Protein AF-A0A1B6I1B8-F1 (afdb_monomer_lite)

Radius of gyration: 24.55 Å; chains: 1; bounding box: 68×47×62 Å

pLDDT: mean 81.88, std 11.6, range [37.84, 95.88]

Secondary structure (DSSP, 8-state):
---TT---HHHHHHHHHHHHTS-EE--TTTTTT-TT-EEE-TT--HHHHHHHHHHHHHHTT--PPPHHHHHHHHHHH--EEEPPPPSS--HHHHHHHHHHHT---HHHHHHHHHHHHHHHHHHHHHHHHHHHHHHHTTSTT-------EEE---EESS---SGGGGGS---EE--EEE-

Structure (mmCIF, N/CA/C/O backbone):
data_AF-A0A1B6I1B8-F1
#
_entry.id   AF-A0A1B6I1B8-F1
#
loop_
_atom_site.group_PDB
_atom_site.id
_atom_site.type_symbol
_atom_site.label_atom_id
_atom_site.label_alt_id
_atom_site.label_comp_id
_atom_site.label_asym_id
_atom_site.label_entity_id
_atom_site.label_seq_id
_atom_site.pdbx_PDB_ins_code
_atom_site.Cartn_x
_atom_site.Cartn_y
_atom_site.Cartn_z
_atom_site.occupancy
_atom_site.B_iso_or_equiv
_atom_site.auth_seq_id
_atom_site.auth_comp_id
_atom_site.auth_asym_id
_atom_site.auth_atom_id
_atom_site.pdbx_PDB_model_num
ATOM 1 N N . GLN A 1 1 ? 48.159 7.897 -2.682 1.00 37.84 1 GLN A N 1
ATOM 2 C CA . GLN A 1 1 ? 47.702 7.254 -3.933 1.00 37.84 1 GLN A CA 1
ATOM 3 C C . GLN A 1 1 ? 46.269 6.778 -3.727 1.00 37.84 1 GLN A C 1
ATOM 5 O O . GLN A 1 1 ? 46.032 6.159 -2.694 1.00 37.84 1 GLN A O 1
ATOM 10 N N . PRO A 1 2 ? 45.305 7.094 -4.610 1.00 42.12 2 PRO A N 1
ATOM 11 C CA . PRO A 1 2 ? 43.970 6.519 -4.496 1.00 42.12 2 PRO A CA 1
ATOM 12 C C . PRO A 1 2 ? 44.039 5.024 -4.842 1.00 42.12 2 PRO A C 1
ATOM 14 O O . PRO A 1 2 ? 44.810 4.620 -5.711 1.00 42.12 2 PRO A O 1
ATOM 17 N N . SER A 1 3 ? 43.304 4.191 -4.105 1.00 45.12 3 SER A N 1
ATOM 18 C CA . SER A 1 3 ? 43.385 2.734 -4.233 1.00 45.12 3 SER A CA 1
ATOM 19 C C . SER A 1 3 ? 42.839 2.258 -5.585 1.00 45.12 3 SER A C 1
ATOM 21 O O . SER A 1 3 ? 41.774 2.688 -6.026 1.00 45.12 3 SER A O 1
ATOM 23 N N . ALA A 1 4 ? 43.548 1.321 -6.222 1.00 55.44 4 ALA A N 1
ATOM 24 C CA . ALA A 1 4 ? 43.236 0.769 -7.548 1.00 55.44 4 ALA A CA 1
ATOM 25 C C . ALA A 1 4 ? 41.874 0.039 -7.645 1.00 55.44 4 ALA A C 1
ATOM 27 O O . ALA A 1 4 ? 41.445 -0.330 -8.731 1.00 55.44 4 ALA A O 1
ATOM 28 N N . ASN A 1 5 ? 41.181 -0.146 -6.517 1.00 59.72 5 ASN A N 1
ATOM 29 C CA . ASN A 1 5 ? 39.906 -0.860 -6.418 1.00 59.72 5 ASN A CA 1
ATOM 30 C C . ASN A 1 5 ? 38.693 0.067 -6.258 1.00 59.72 5 ASN A C 1
ATOM 32 O O . ASN A 1 5 ? 37.573 -0.418 -6.064 1.00 59.72 5 ASN A O 1
ATOM 36 N N . LYS A 1 6 ? 38.881 1.394 -6.287 1.00 66.50 6 LYS A N 1
ATOM 37 C CA . LYS A 1 6 ? 37.755 2.323 -6.190 1.00 66.50 6 LYS A CA 1
ATOM 38 C C . LYS A 1 6 ? 36.985 2.291 -7.512 1.00 66.50 6 LYS A C 1
ATOM 40 O O . LYS A 1 6 ? 37.478 2.733 -8.543 1.00 66.50 6 LYS A O 1
ATOM 45 N N . ILE A 1 7 ? 35.784 1.714 -7.476 1.00 70.25 7 ILE A N 1
ATOM 46 C CA . ILE A 1 7 ? 34.843 1.777 -8.596 1.00 70.25 7 ILE A CA 1
ATOM 47 C C . ILE A 1 7 ? 34.577 3.252 -8.883 1.00 70.25 7 ILE A C 1
ATOM 49 O O . ILE A 1 7 ? 34.285 4.007 -7.959 1.00 70.25 7 ILE A O 1
ATOM 53 N N . ASP A 1 8 ? 34.706 3.621 -10.152 1.00 80.62 8 ASP A N 1
ATOM 54 C CA . ASP A 1 8 ? 34.526 4.986 -10.625 1.00 80.62 8 ASP A CA 1
ATOM 55 C C . ASP A 1 8 ? 33.163 5.571 -10.212 1.00 80.62 8 ASP A C 1
ATOM 57 O O . ASP A 1 8 ? 32.129 4.896 -10.300 1.00 80.62 8 ASP A O 1
ATOM 61 N N . ASP A 1 9 ? 33.164 6.828 -9.764 1.00 81.50 9 ASP A N 1
ATOM 62 C CA . ASP A 1 9 ? 31.977 7.482 -9.205 1.00 81.50 9 ASP A CA 1
ATOM 63 C C . ASP A 1 9 ? 30.873 7.640 -10.268 1.00 81.50 9 ASP A C 1
ATOM 65 O O . ASP A 1 9 ? 29.687 7.524 -9.943 1.00 81.50 9 ASP A O 1
ATOM 69 N N . ALA A 1 10 ? 31.232 7.772 -11.553 1.00 82.31 10 ALA A N 1
ATOM 70 C CA . ALA A 1 10 ? 30.252 7.805 -12.640 1.00 82.31 10 ALA A CA 1
ATOM 71 C C . ALA A 1 10 ? 29.513 6.464 -12.786 1.00 82.31 10 ALA A C 1
ATOM 73 O O . ALA A 1 10 ? 28.296 6.433 -12.983 1.00 82.31 10 ALA A O 1
ATOM 74 N N . ARG A 1 11 ? 30.209 5.334 -12.599 1.00 83.88 11 ARG A N 1
ATOM 75 C CA . ARG A 1 11 ? 29.590 3.996 -12.635 1.00 83.88 11 ARG A CA 1
ATOM 76 C C . ARG A 1 11 ? 28.633 3.775 -11.470 1.00 83.88 11 ARG A C 1
ATOM 78 O O . ARG A 1 11 ? 27.592 3.144 -11.650 1.00 83.88 11 ARG A O 1
ATOM 85 N N . LEU A 1 12 ? 28.959 4.305 -10.290 1.00 87.75 12 LEU A N 1
ATOM 86 C CA . LEU A 1 12 ? 28.056 4.277 -9.136 1.00 87.75 12 LEU A CA 1
ATOM 87 C C . LEU A 1 12 ? 26.800 5.117 -9.395 1.00 87.75 12 LEU A C 1
ATOM 89 O O . LEU A 1 12 ? 25.701 4.693 -9.037 1.00 87.75 12 LEU A O 1
ATOM 93 N N . GLN A 1 13 ? 26.935 6.260 -10.072 1.00 88.62 13 GLN A N 1
ATOM 94 C CA . GLN A 1 13 ? 25.787 7.098 -10.404 1.00 88.62 13 GLN A CA 1
ATOM 95 C C . GLN A 1 13 ? 24.833 6.428 -11.402 1.00 88.62 13 GLN A C 1
ATOM 97 O O . GLN A 1 13 ? 23.620 6.522 -11.233 1.00 88.62 13 GLN A O 1
ATOM 102 N N . ILE A 1 14 ? 25.352 5.675 -12.378 1.00 89.00 14 ILE A N 1
ATOM 103 C CA . ILE A 1 14 ? 24.517 4.881 -13.300 1.00 89.00 14 ILE A CA 1
ATOM 104 C C . ILE A 1 14 ? 23.661 3.870 -12.521 1.00 89.00 14 ILE A C 1
ATOM 106 O O . ILE A 1 14 ? 22.481 3.695 -12.819 1.00 89.00 14 ILE A O 1
ATOM 110 N N . VAL A 1 15 ? 24.222 3.235 -11.485 1.00 90.25 15 VAL A N 1
ATOM 111 C CA . VAL A 1 15 ? 23.464 2.313 -10.621 1.00 90.25 15 VAL A CA 1
ATOM 112 C C . VAL A 1 15 ? 22.338 3.038 -9.882 1.00 90.25 15 VAL A C 1
ATOM 114 O O . VAL A 1 15 ? 21.210 2.544 -9.878 1.00 90.25 15 VAL A O 1
ATOM 117 N N . ARG A 1 16 ? 22.626 4.199 -9.278 1.00 91.56 16 ARG A N 1
ATOM 118 C CA . ARG A 1 16 ? 21.627 4.995 -8.543 1.00 91.56 16 ARG A CA 1
ATOM 119 C C . ARG A 1 16 ? 20.488 5.436 -9.450 1.00 91.56 16 ARG A C 1
ATOM 121 O O . ARG A 1 16 ? 19.337 5.136 -9.153 1.00 91.56 16 ARG A O 1
ATOM 128 N N . ASN A 1 17 ? 20.825 6.037 -10.589 1.00 88.50 17 ASN A N 1
ATOM 129 C CA . ASN A 1 17 ? 19.852 6.497 -11.577 1.00 88.50 17 ASN A CA 1
ATOM 130 C C . ASN A 1 17 ? 18.973 5.338 -12.069 1.00 88.50 17 ASN A C 1
ATOM 132 O O . ASN A 1 17 ? 17.760 5.486 -12.200 1.00 88.50 17 ASN A O 1
ATOM 136 N N . HIS A 1 18 ? 19.566 4.160 -12.295 1.00 91.19 18 HIS A N 1
ATOM 137 C CA . HIS A 1 18 ? 18.802 2.977 -12.671 1.00 91.19 18 HIS A CA 1
ATOM 138 C C . HIS A 1 18 ? 17.830 2.549 -11.561 1.00 91.19 18 HIS A C 1
ATOM 140 O O . HIS A 1 18 ? 16.672 2.279 -11.858 1.00 91.19 18 HIS A O 1
ATOM 146 N N . ILE A 1 19 ? 18.248 2.508 -10.290 1.00 87.00 19 ILE A N 1
ATOM 147 C CA . ILE A 1 19 ? 17.351 2.160 -9.169 1.00 87.00 19 ILE A CA 1
ATOM 148 C C . ILE A 1 19 ? 16.206 3.180 -9.033 1.00 87.00 19 ILE A C 1
ATOM 150 O O . ILE A 1 19 ? 15.058 2.778 -8.849 1.00 87.00 19 ILE A O 1
ATOM 154 N N . GLU A 1 20 ? 16.495 4.475 -9.173 1.00 86.94 20 GLU A N 1
ATOM 155 C CA . GLU A 1 20 ? 15.503 5.560 -9.087 1.00 86.94 20 GLU A CA 1
ATOM 156 C C . GLU A 1 20 ? 14.524 5.598 -10.264 1.00 86.94 20 GLU A C 1
ATOM 158 O O . GLU A 1 20 ? 13.427 6.138 -10.129 1.00 86.94 20 GLU A O 1
ATOM 163 N N . SER A 1 21 ? 14.880 4.991 -11.399 1.00 85.06 21 SER A N 1
ATOM 164 C CA . SER A 1 21 ? 13.990 4.905 -12.562 1.00 85.06 21 SER A CA 1
ATOM 165 C C . SER A 1 21 ? 12.747 4.035 -12.322 1.00 85.06 21 SER A C 1
ATOM 167 O O . SER A 1 21 ? 11.756 4.161 -13.043 1.00 85.06 21 SER A O 1
ATOM 169 N N . PHE A 1 22 ? 12.768 3.166 -11.305 1.00 80.06 22 PHE A N 1
ATOM 170 C CA . PHE A 1 22 ? 11.629 2.317 -10.970 1.00 80.06 22 PHE A CA 1
ATOM 171 C C . PHE A 1 22 ? 10.639 3.051 -10.060 1.00 80.06 22 PHE A C 1
ATOM 173 O O . PHE A 1 22 ? 11.042 3.667 -9.070 1.00 80.06 22 PHE A O 1
ATOM 180 N N . PRO A 1 23 ? 9.323 2.931 -10.318 1.00 78.19 23 PRO A N 1
ATOM 181 C CA . PRO A 1 23 ? 8.323 3.526 -9.452 1.00 78.19 23 PRO A CA 1
ATOM 182 C C . PRO A 1 23 ? 8.385 2.893 -8.061 1.00 78.19 23 PRO A C 1
ATOM 184 O O . PRO A 1 23 ? 8.452 1.669 -7.902 1.00 78.19 23 PRO A O 1
ATOM 187 N N . ALA A 1 24 ? 8.321 3.748 -7.047 1.00 79.31 24 ALA A N 1
ATOM 188 C CA . ALA A 1 24 ? 8.313 3.348 -5.655 1.00 79.31 24 ALA A CA 1
ATOM 189 C C . ALA A 1 24 ? 7.191 4.061 -4.908 1.00 79.31 24 ALA A C 1
ATOM 191 O O . ALA A 1 24 ? 6.949 5.252 -5.112 1.00 79.31 24 ALA A O 1
ATOM 192 N N . TYR A 1 25 ? 6.523 3.336 -4.016 1.00 71.69 25 TYR A N 1
ATOM 193 C CA . TYR A 1 25 ? 5.335 3.826 -3.327 1.00 71.69 25 TYR A CA 1
ATOM 194 C C . TYR A 1 25 ? 5.502 3.758 -1.819 1.00 71.69 25 TYR A C 1
ATOM 196 O O . TYR A 1 25 ? 6.131 2.851 -1.279 1.00 71.69 25 TYR A O 1
ATOM 204 N N . GLN A 1 26 ? 4.893 4.704 -1.119 1.00 72.38 26 GLN A N 1
ATOM 205 C CA . GLN A 1 26 ? 4.791 4.649 0.329 1.00 72.38 26 GLN A CA 1
ATOM 206 C C . GLN A 1 26 ? 3.522 3.892 0.729 1.00 72.38 26 GLN A C 1
ATOM 208 O O . GLN A 1 26 ? 2.427 4.210 0.263 1.00 72.38 26 GLN A O 1
ATOM 213 N N . SER A 1 27 ? 3.649 2.902 1.614 1.00 66.56 27 SER A N 1
ATOM 214 C CA . SER A 1 27 ? 2.477 2.200 2.146 1.00 66.56 27 SER A CA 1
ATOM 215 C C . SER A 1 27 ? 1.683 3.116 3.075 1.00 66.56 27 SER A C 1
ATOM 217 O O . SER A 1 27 ? 2.210 3.623 4.066 1.00 66.56 27 SER A O 1
ATOM 219 N N . HIS A 1 28 ? 0.390 3.274 2.780 1.00 60.50 28 HIS A N 1
ATOM 220 C CA . HIS A 1 28 ? -0.545 4.061 3.584 1.00 60.50 28 HIS A CA 1
ATOM 221 C C . HIS A 1 28 ? -0.641 3.543 5.026 1.00 60.50 28 HIS A C 1
ATOM 223 O O . HIS A 1 28 ? -0.712 4.322 5.971 1.00 60.50 28 HIS A O 1
ATOM 229 N N . TYR A 1 29 ? -0.622 2.221 5.209 1.00 57.47 29 TYR A N 1
ATOM 230 C CA . TYR A 1 29 ? -0.804 1.602 6.522 1.00 57.47 29 TYR A CA 1
ATOM 231 C C . TYR A 1 29 ? 0.432 1.724 7.413 1.00 57.47 29 TYR A C 1
ATOM 233 O O . TYR A 1 29 ? 0.297 1.845 8.626 1.00 57.47 29 TYR A O 1
ATOM 241 N N . THR A 1 30 ? 1.637 1.719 6.835 1.00 57.38 30 THR A N 1
ATOM 242 C CA . THR A 1 30 ? 2.880 1.806 7.617 1.00 57.38 30 THR A CA 1
ATOM 243 C C . THR A 1 30 ? 3.457 3.213 7.677 1.00 57.38 30 THR A C 1
ATOM 245 O O . THR A 1 30 ? 4.477 3.395 8.332 1.00 57.38 30 THR A O 1
ATOM 248 N N . ARG A 1 31 ? 2.836 4.206 7.026 1.00 64.81 31 ARG A N 1
ATOM 249 C CA . ARG A 1 31 ? 3.352 5.582 6.931 1.00 64.81 31 ARG A CA 1
ATOM 250 C C . ARG A 1 31 ? 3.609 6.223 8.294 1.00 64.81 31 ARG A C 1
ATOM 252 O O . ARG A 1 31 ? 4.643 6.850 8.473 1.00 64.81 31 ARG A O 1
ATOM 259 N N . ALA A 1 32 ? 2.714 6.009 9.258 1.00 63.44 32 ALA A N 1
ATOM 260 C CA . ALA A 1 32 ? 2.866 6.533 10.617 1.00 63.44 32 ALA A CA 1
ATOM 261 C C . ALA A 1 32 ? 4.035 5.892 11.389 1.00 63.44 32 ALA A C 1
ATOM 263 O O . ALA A 1 32 ? 4.592 6.512 12.287 1.00 63.44 32 ALA A O 1
ATOM 264 N N . HIS A 1 33 ? 4.411 4.657 11.042 1.00 61.38 33 HIS A N 1
ATOM 265 C CA . HIS A 1 33 ? 5.486 3.917 11.709 1.00 61.38 33 HIS A CA 1
ATOM 266 C C . HIS A 1 33 ? 6.817 3.960 10.944 1.00 61.38 33 HIS A C 1
ATOM 268 O O . HIS A 1 33 ? 7.862 3.749 11.544 1.00 61.38 33 HIS A O 1
ATOM 274 N N . ASN A 1 34 ? 6.790 4.198 9.627 1.00 70.00 34 ASN A N 1
ATOM 275 C CA . ASN A 1 34 ? 7.952 4.201 8.736 1.00 70.00 34 ASN A CA 1
ATOM 276 C C . ASN A 1 34 ? 7.762 5.256 7.616 1.00 70.00 34 ASN A C 1
ATOM 278 O O . ASN A 1 34 ? 7.420 4.892 6.482 1.00 70.00 34 ASN A O 1
ATOM 282 N N . PRO A 1 35 ? 7.949 6.556 7.912 1.00 69.94 35 PRO A N 1
ATOM 283 C CA . PRO A 1 35 ? 7.650 7.657 6.991 1.00 69.94 35 PRO A CA 1
ATOM 284 C C . PRO A 1 35 ? 8.618 7.770 5.800 1.00 69.94 35 PRO A C 1
ATOM 286 O O . PRO A 1 35 ? 8.252 8.356 4.787 1.00 69.94 35 PRO A O 1
ATOM 289 N N . ASP A 1 36 ? 9.800 7.160 5.867 1.00 75.38 36 ASP A N 1
ATOM 290 C CA . ASP A 1 36 ? 10.783 7.210 4.771 1.00 75.38 36 ASP A CA 1
ATOM 291 C C . ASP A 1 36 ? 10.871 5.900 3.979 1.00 75.38 36 ASP A C 1
ATOM 293 O O . ASP A 1 36 ? 11.604 5.808 2.992 1.00 75.38 36 ASP A O 1
ATOM 297 N N . ARG A 1 37 ? 10.133 4.861 4.398 1.00 78.06 37 ARG A N 1
ATOM 298 C CA . ARG A 1 37 ? 10.175 3.552 3.739 1.00 78.06 37 ARG A CA 1
ATOM 299 C C . ARG A 1 37 ? 9.341 3.569 2.464 1.00 78.06 37 ARG A C 1
ATOM 301 O O . ARG A 1 37 ? 8.130 3.815 2.497 1.00 78.06 37 ARG A O 1
ATOM 308 N N . LYS A 1 38 ? 9.990 3.228 1.354 1.00 79.19 38 LYS A N 1
ATOM 309 C CA . LYS A 1 38 ? 9.370 3.088 0.035 1.00 79.19 38 LYS A CA 1
ATOM 310 C C . LYS A 1 38 ? 9.377 1.625 -0.398 1.00 79.19 38 LYS A C 1
ATOM 312 O O . LYS A 1 38 ? 10.269 0.859 -0.037 1.00 79.19 38 LYS A O 1
ATOM 317 N N . TYR A 1 39 ? 8.381 1.246 -1.185 1.00 77.50 39 TYR A N 1
ATOM 318 C CA . TYR A 1 39 ? 8.199 -0.109 -1.679 1.00 77.50 39 TYR A CA 1
ATOM 319 C C . TYR A 1 39 ? 8.247 -0.139 -3.203 1.00 77.50 39 TYR A C 1
ATOM 321 O O . TYR A 1 39 ? 7.535 0.618 -3.865 1.00 77.50 39 TYR A O 1
ATOM 329 N N . SER A 1 40 ? 9.089 -1.015 -3.742 1.00 77.25 40 SER A N 1
ATOM 330 C CA . SER A 1 40 ? 9.128 -1.370 -5.160 1.00 77.25 40 SER A CA 1
ATOM 331 C C . SER A 1 40 ? 8.072 -2.430 -5.467 1.00 77.25 40 SER A C 1
ATOM 333 O O . SER A 1 40 ? 7.610 -3.122 -4.562 1.00 77.25 40 SER A O 1
ATOM 335 N N . SER A 1 41 ? 7.702 -2.567 -6.739 1.00 73.56 41 SER A N 1
ATOM 336 C CA . SER A 1 41 ? 6.704 -3.533 -7.215 1.00 73.56 41 SER A CA 1
ATOM 337 C C . SER A 1 41 ? 6.931 -4.957 -6.682 1.00 73.56 41 SER A C 1
ATOM 339 O O . SER A 1 41 ? 8.068 -5.411 -6.568 1.00 73.56 41 SER A O 1
ATOM 341 N N . GLU A 1 42 ? 5.842 -5.681 -6.414 1.00 70.06 42 GLU A N 1
ATOM 342 C CA . GLU A 1 42 ? 5.857 -7.082 -5.954 1.00 70.06 42 GLU A CA 1
ATOM 343 C C . GLU A 1 42 ? 6.450 -8.060 -6.982 1.00 70.06 42 GLU A C 1
ATOM 345 O O . GLU A 1 42 ? 6.923 -9.137 -6.627 1.00 70.06 42 GLU A O 1
ATOM 350 N N . TYR A 1 43 ? 6.468 -7.668 -8.258 1.00 71.75 43 TYR A N 1
ATOM 351 C CA . TYR A 1 43 ? 7.055 -8.449 -9.351 1.00 71.75 43 TYR A CA 1
ATOM 352 C C . TYR A 1 43 ? 8.563 -8.223 -9.500 1.00 71.75 43 TYR A C 1
ATOM 354 O O . TYR A 1 43 ? 9.227 -8.908 -10.281 1.00 71.75 43 TYR A O 1
ATOM 362 N N . LEU A 1 44 ? 9.117 -7.250 -8.773 1.00 79.62 44 LEU A N 1
ATOM 363 C CA . LEU A 1 44 ? 10.539 -6.955 -8.786 1.00 79.62 44 LEU A CA 1
ATOM 364 C C . LEU A 1 44 ? 11.219 -7.645 -7.609 1.00 79.62 44 LEU A C 1
ATOM 366 O O . LEU A 1 44 ? 10.700 -7.745 -6.503 1.00 79.62 44 LEU A O 1
ATOM 370 N N . ASN A 1 45 ? 12.430 -8.111 -7.864 1.00 85.50 45 ASN A N 1
ATOM 371 C CA . ASN A 1 45 ? 13.374 -8.502 -6.835 1.00 85.50 45 ASN A CA 1
ATOM 372 C C . ASN A 1 45 ? 14.759 -8.017 -7.265 1.00 85.50 45 ASN A C 1
ATOM 374 O O . ASN A 1 45 ? 14.972 -7.630 -8.416 1.00 85.50 45 ASN A O 1
ATOM 378 N N . ILE A 1 46 ? 15.715 -8.050 -6.343 1.00 87.50 46 ILE A N 1
ATOM 379 C CA . ILE A 1 46 ? 17.060 -7.515 -6.576 1.00 87.50 46 ILE A CA 1
ATOM 380 C C . ILE A 1 46 ? 17.775 -8.172 -7.764 1.00 87.50 46 ILE A C 1
ATOM 382 O O . ILE A 1 46 ? 18.524 -7.506 -8.471 1.00 87.50 46 ILE A O 1
ATOM 386 N N . ARG A 1 47 ? 17.509 -9.459 -8.025 1.00 86.94 47 ARG A N 1
ATOM 387 C CA . ARG A 1 47 ? 18.097 -10.189 -9.150 1.00 86.94 47 ARG A CA 1
ATOM 388 C C . ARG A 1 47 ? 17.473 -9.742 -10.469 1.00 86.94 47 ARG A C 1
ATOM 390 O O . ARG A 1 47 ? 18.196 -9.506 -11.431 1.00 86.94 47 ARG A O 1
ATOM 397 N N . THR A 1 48 ? 16.153 -9.561 -10.500 1.00 86.06 48 THR A N 1
ATOM 398 C CA . THR A 1 48 ? 15.443 -8.986 -11.650 1.00 86.06 48 THR A CA 1
ATOM 399 C C . THR A 1 48 ? 15.931 -7.567 -11.940 1.00 86.06 48 THR A C 1
ATOM 401 O O . THR A 1 48 ? 16.270 -7.270 -13.081 1.00 86.06 48 THR A O 1
ATOM 404 N N . LEU A 1 49 ? 16.049 -6.716 -10.915 1.00 88.19 49 LEU A N 1
ATOM 405 C CA . LEU A 1 49 ? 16.579 -5.356 -11.053 1.00 88.19 49 LEU A CA 1
ATOM 406 C C . LEU A 1 49 ? 18.011 -5.351 -11.591 1.00 88.19 49 LEU A C 1
ATOM 408 O O . LEU A 1 49 ? 18.323 -4.574 -12.485 1.00 88.19 49 LEU A O 1
ATOM 412 N N . PHE A 1 50 ? 18.872 -6.243 -11.102 1.00 91.56 50 PHE A N 1
ATOM 413 C CA . PHE A 1 50 ? 20.238 -6.349 -11.606 1.00 91.56 50 PHE A CA 1
ATOM 414 C C . PHE A 1 50 ? 20.298 -6.825 -13.066 1.00 91.56 50 PHE A C 1
ATOM 416 O O . PHE A 1 50 ? 21.117 -6.339 -13.842 1.00 91.56 50 PHE A O 1
ATOM 423 N N . ASN A 1 51 ? 19.417 -7.741 -13.474 1.00 90.50 51 ASN A N 1
ATOM 424 C CA . ASN A 1 51 ? 19.330 -8.162 -14.873 1.00 90.50 51 ASN A CA 1
ATOM 425 C C . ASN A 1 51 ? 18.876 -7.009 -15.781 1.00 90.50 51 ASN A C 1
ATOM 427 O O . ASN A 1 51 ? 19.473 -6.801 -16.834 1.00 90.50 51 ASN A O 1
ATOM 431 N N . LEU A 1 52 ? 17.878 -6.228 -15.355 1.00 89.00 52 LEU A N 1
ATOM 432 C CA . LEU A 1 52 ? 17.441 -5.024 -16.072 1.00 89.00 52 LEU A CA 1
ATOM 433 C C . LEU A 1 52 ? 18.548 -3.962 -16.129 1.00 89.00 52 LEU A C 1
ATOM 435 O O . LEU A 1 52 ? 18.744 -3.341 -17.168 1.00 89.00 52 LEU A O 1
ATOM 439 N N . TYR A 1 53 ? 19.328 -3.829 -15.055 1.00 92.25 53 TYR A N 1
ATOM 440 C CA . TYR A 1 53 ? 20.490 -2.944 -15.004 1.00 92.25 53 TYR A CA 1
ATOM 441 C C . TYR A 1 53 ? 21.547 -3.321 -16.043 1.00 92.25 53 TYR A C 1
ATOM 443 O O . TYR A 1 53 ? 22.086 -2.432 -16.693 1.00 92.25 53 TYR A O 1
ATOM 451 N N . LYS A 1 54 ? 21.821 -4.617 -16.248 1.00 91.62 54 LYS A N 1
ATOM 452 C CA . LYS A 1 54 ? 22.749 -5.054 -17.304 1.00 91.62 54 LYS A CA 1
ATOM 453 C C . LYS A 1 54 ? 22.263 -4.630 -18.685 1.00 91.62 54 LYS A C 1
ATOM 455 O O . LYS A 1 54 ? 23.019 -4.003 -19.409 1.00 91.62 54 LYS A O 1
ATOM 460 N N . VAL A 1 55 ? 20.989 -4.882 -18.989 1.00 91.06 55 VAL A N 1
ATOM 461 C CA . VAL A 1 55 ? 20.379 -4.461 -20.260 1.00 91.06 55 VAL A CA 1
ATOM 462 C C . VAL A 1 55 ? 20.448 -2.939 -20.424 1.00 91.06 55 VAL A C 1
ATOM 464 O O . VAL A 1 55 ? 20.755 -2.438 -21.501 1.00 91.06 55 VAL A O 1
ATOM 467 N N . HIS A 1 56 ? 20.202 -2.184 -19.351 1.00 89.19 56 HIS A N 1
ATOM 468 C CA . HIS A 1 56 ? 20.341 -0.731 -19.363 1.00 89.19 56 HIS A CA 1
ATOM 469 C C . HIS A 1 56 ? 21.785 -0.293 -19.644 1.00 89.19 56 HIS A C 1
ATOM 471 O O . HIS A 1 56 ? 21.992 0.593 -20.468 1.00 89.19 56 HIS A O 1
ATOM 477 N N . CYS A 1 57 ? 22.771 -0.927 -19.002 1.00 89.38 57 CYS A N 1
ATOM 478 C CA . CYS A 1 57 ? 24.191 -0.691 -19.247 1.00 89.38 57 CYS A CA 1
ATOM 479 C C . CYS A 1 57 ? 24.588 -0.986 -20.695 1.00 89.38 57 CYS A C 1
ATOM 481 O O . CYS A 1 57 ? 25.288 -0.169 -21.290 1.00 89.38 57 CYS A O 1
ATOM 483 N N . ASP A 1 58 ? 24.095 -2.083 -21.270 1.00 91.25 58 ASP A N 1
ATOM 484 C CA . ASP A 1 58 ? 24.348 -2.442 -22.667 1.00 91.25 58 ASP A CA 1
ATOM 485 C C . ASP A 1 58 ? 23.808 -1.357 -23.617 1.00 91.25 58 ASP A C 1
ATOM 487 O O . ASP A 1 58 ? 24.513 -0.914 -24.522 1.00 91.25 58 ASP A O 1
ATOM 491 N N . ASN A 1 59 ? 22.605 -0.833 -23.354 1.00 89.19 59 ASN A N 1
ATOM 492 C CA . ASN A 1 59 ? 21.991 0.227 -24.166 1.00 89.19 59 ASN A CA 1
ATOM 493 C C . ASN A 1 59 ? 22.756 1.561 -24.135 1.00 89.19 59 ASN A C 1
ATOM 495 O O . ASN A 1 59 ? 22.703 2.321 -25.100 1.00 89.19 59 ASN A O 1
ATOM 499 N N . ILE A 1 60 ? 23.447 1.867 -23.033 1.00 90.62 60 ILE A N 1
ATOM 500 C CA . ILE A 1 60 ? 24.229 3.106 -22.876 1.00 90.62 60 ILE A CA 1
ATOM 501 C C . ILE A 1 60 ? 25.737 2.886 -23.074 1.00 90.62 60 ILE A C 1
ATOM 503 O O . ILE A 1 60 ? 26.523 3.792 -22.798 1.00 90.62 60 ILE A O 1
ATOM 507 N N . ASN A 1 61 ? 26.148 1.696 -23.529 1.00 90.44 61 ASN A N 1
ATOM 508 C CA . ASN A 1 61 ? 27.548 1.283 -23.677 1.00 90.44 61 ASN A CA 1
ATOM 509 C C . ASN A 1 61 ? 28.390 1.458 -22.393 1.00 90.44 61 ASN A C 1
ATOM 511 O O . ASN A 1 61 ? 29.559 1.845 -22.443 1.00 90.44 61 ASN A O 1
ATOM 515 N N . ALA A 1 62 ? 27.804 1.177 -21.227 1.00 89.06 62 ALA A N 1
ATOM 516 C CA . ALA A 1 62 ? 28.483 1.228 -19.934 1.00 89.06 62 ALA A CA 1
ATOM 517 C C . ALA A 1 62 ? 28.852 -0.172 -19.428 1.00 89.06 62 ALA A C 1
ATOM 519 O O . ALA A 1 62 ? 28.131 -1.141 -19.639 1.00 89.06 62 ALA A O 1
ATOM 520 N N . VAL A 1 63 ? 29.951 -0.278 -18.674 1.00 89.56 63 VAL A N 1
ATOM 521 C CA . VAL A 1 63 ? 30.356 -1.548 -18.049 1.00 89.56 63 VAL A CA 1
ATOM 522 C C . VAL A 1 63 ? 29.634 -1.732 -16.706 1.00 89.56 63 VAL A C 1
ATOM 524 O O . VAL A 1 63 ? 29.918 -0.978 -15.757 1.00 89.56 63 VAL A O 1
ATOM 527 N N . PRO A 1 64 ? 28.762 -2.750 -16.560 1.00 90.62 64 PRO A N 1
ATOM 528 C CA . PRO A 1 64 ? 28.004 -2.964 -15.333 1.00 90.62 64 PRO A CA 1
ATOM 529 C C . PRO A 1 64 ? 28.920 -3.277 -14.143 1.00 90.62 64 PRO A C 1
ATOM 531 O O . PRO A 1 64 ? 29.999 -3.860 -14.281 1.00 90.62 64 PRO A O 1
ATOM 534 N N . VAL A 1 65 ? 28.506 -2.867 -12.943 1.00 92.75 65 VAL A N 1
ATOM 535 C CA . VAL A 1 65 ? 29.149 -3.297 -11.688 1.00 92.75 65 VAL A CA 1
ATOM 536 C C . VAL A 1 65 ? 28.769 -4.742 -11.333 1.00 92.75 65 VAL A C 1
ATOM 538 O O . VAL A 1 65 ? 27.855 -5.324 -11.916 1.00 92.75 65 VAL A O 1
ATOM 541 N N . SER A 1 66 ? 29.449 -5.335 -10.347 1.00 92.88 66 SER A N 1
ATOM 542 C CA . SER A 1 66 ? 29.088 -6.663 -9.837 1.00 92.88 66 SER A CA 1
ATOM 543 C C . SER A 1 66 ? 27.732 -6.656 -9.121 1.00 92.88 66 SER A C 1
ATOM 545 O O . SER A 1 66 ? 27.343 -5.653 -8.515 1.00 92.88 66 SER A O 1
ATOM 547 N N . GLU A 1 67 ? 27.034 -7.799 -9.119 1.00 92.00 67 GLU A N 1
ATOM 548 C CA . GLU A 1 67 ? 25.741 -7.940 -8.427 1.00 92.00 67 GLU A CA 1
ATOM 549 C C . GLU A 1 67 ? 25.862 -7.593 -6.940 1.00 92.00 67 GLU A C 1
ATOM 551 O O . GLU A 1 67 ? 25.012 -6.901 -6.384 1.00 92.00 67 GLU A O 1
ATOM 556 N N . SER A 1 68 ? 26.951 -8.021 -6.296 1.00 91.50 68 SER A N 1
ATOM 557 C CA . SER A 1 68 ? 27.216 -7.722 -4.889 1.00 91.50 68 SER A CA 1
ATOM 558 C C . SER A 1 68 ? 27.286 -6.218 -4.632 1.00 91.50 68 SER A C 1
ATOM 560 O O . SER A 1 68 ? 26.739 -5.742 -3.638 1.00 91.50 68 SER A O 1
ATOM 562 N N . LYS A 1 69 ? 27.909 -5.451 -5.538 1.00 91.25 69 LYS A N 1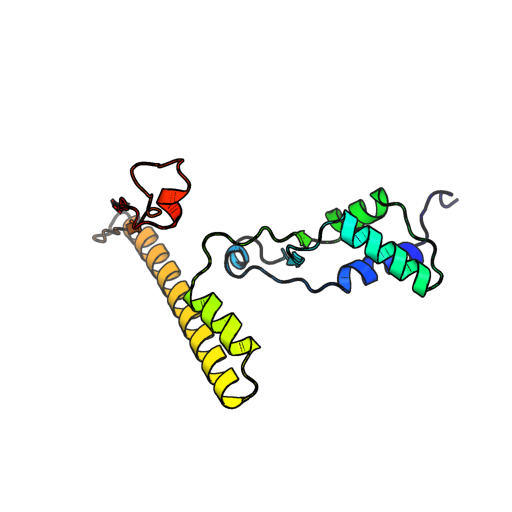
ATOM 563 C CA . LYS A 1 69 ? 27.980 -3.994 -5.400 1.00 91.25 69 LYS A CA 1
ATOM 564 C C . LYS A 1 69 ? 26.629 -3.336 -5.670 1.00 91.25 69 LYS A C 1
ATOM 566 O O . LYS A 1 69 ? 26.244 -2.444 -4.919 1.00 91.25 69 LYS A O 1
ATOM 571 N N . TYR A 1 70 ? 25.903 -3.800 -6.685 1.00 91.62 70 TYR A N 1
ATOM 572 C CA . TYR A 1 70 ? 24.548 -3.334 -6.981 1.00 91.62 70 TYR A CA 1
ATOM 573 C C . TYR A 1 70 ? 23.609 -3.534 -5.778 1.00 91.62 70 TYR A C 1
ATOM 575 O O . TYR A 1 70 ? 22.939 -2.604 -5.335 1.00 91.62 70 TYR A O 1
ATOM 583 N N . ARG A 1 71 ? 23.637 -4.731 -5.180 1.00 91.31 71 ARG A N 1
ATOM 584 C CA . ARG A 1 71 ? 22.883 -5.081 -3.968 1.00 91.31 71 ARG A CA 1
ATOM 585 C C . ARG A 1 71 ? 23.278 -4.237 -2.762 1.00 91.31 71 ARG A C 1
ATOM 587 O O . ARG A 1 71 ? 22.405 -3.832 -2.004 1.00 91.31 71 ARG A O 1
ATOM 594 N N . TYR A 1 72 ? 24.572 -3.975 -2.580 1.00 91.19 72 TYR A N 1
ATOM 595 C CA . TYR A 1 72 ? 25.050 -3.097 -1.513 1.00 91.19 72 TYR A CA 1
ATOM 596 C C . TYR A 1 72 ? 24.451 -1.693 -1.651 1.00 91.19 72 TYR A C 1
ATOM 598 O O . TYR A 1 72 ? 23.883 -1.174 -0.697 1.00 91.19 72 TYR A O 1
ATOM 606 N N . ILE A 1 73 ? 24.519 -1.108 -2.850 1.00 90.19 73 ILE A N 1
ATOM 607 C CA . ILE A 1 73 ? 23.954 0.220 -3.115 1.00 90.19 73 ILE A CA 1
ATOM 608 C C . ILE A 1 73 ? 22.446 0.211 -2.840 1.00 90.19 73 ILE A C 1
ATOM 610 O O . ILE A 1 73 ? 21.963 1.042 -2.080 1.00 90.19 73 ILE A O 1
ATOM 614 N N . PHE A 1 74 ? 21.717 -0.780 -3.360 1.00 89.19 74 PHE A N 1
ATOM 615 C CA . PHE A 1 74 ? 20.280 -0.914 -3.119 1.00 89.19 74 PHE A CA 1
ATOM 616 C C . PHE A 1 74 ? 19.921 -0.993 -1.625 1.00 89.19 74 PHE A C 1
ATOM 618 O O . PHE A 1 74 ? 18.995 -0.323 -1.194 1.00 89.19 74 PHE A O 1
ATOM 625 N N . ASN A 1 75 ? 20.640 -1.787 -0.829 1.00 86.88 75 ASN A N 1
ATOM 626 C CA . ASN A 1 75 ? 20.283 -2.017 0.576 1.00 86.88 75 ASN A CA 1
ATOM 627 C C . ASN A 1 75 ? 20.677 -0.870 1.518 1.00 86.88 75 ASN A C 1
ATOM 629 O O . ASN A 1 75 ? 20.027 -0.689 2.546 1.00 86.88 75 ASN A O 1
ATOM 633 N N . TYR A 1 76 ? 21.773 -0.164 1.225 1.00 87.62 76 TYR A N 1
ATOM 634 C CA . TYR A 1 76 ? 22.366 0.801 2.160 1.00 87.62 76 TYR A CA 1
ATOM 635 C C . TYR A 1 76 ? 22.215 2.257 1.722 1.00 87.62 76 TYR A C 1
ATOM 637 O O . TYR A 1 76 ? 22.261 3.142 2.572 1.00 87.62 76 TYR A O 1
ATOM 645 N N . GLU A 1 77 ? 22.023 2.520 0.429 1.00 88.25 77 GLU A N 1
ATOM 646 C CA . GLU A 1 77 ? 21.787 3.877 -0.080 1.00 88.25 77 GLU A CA 1
ATOM 647 C C . GLU A 1 77 ? 20.297 4.147 -0.332 1.00 88.25 77 GLU A C 1
ATOM 649 O O . GLU A 1 77 ? 19.882 5.304 -0.359 1.00 88.25 77 GLU A O 1
ATOM 654 N N . PHE A 1 78 ? 19.468 3.101 -0.448 1.00 82.50 78 PHE A N 1
ATOM 655 C CA . PHE A 1 78 ? 18.026 3.234 -0.642 1.00 82.50 78 PHE A CA 1
ATOM 656 C C . PHE A 1 78 ? 17.241 2.576 0.498 1.00 82.50 78 PHE A C 1
ATOM 658 O O . PHE A 1 78 ? 17.407 1.399 0.800 1.00 82.50 78 PHE A O 1
ATOM 665 N N . ASN A 1 79 ? 16.285 3.303 1.087 1.00 81.31 79 ASN A N 1
ATOM 666 C CA . ASN A 1 79 ? 15.288 2.728 2.003 1.00 81.31 79 ASN A CA 1
ATOM 667 C C . ASN A 1 79 ? 14.135 2.060 1.219 1.00 81.31 79 ASN A C 1
ATOM 669 O O . ASN A 1 79 ? 12.949 2.334 1.451 1.00 81.31 79 ASN A O 1
ATOM 673 N N . LEU A 1 80 ? 14.491 1.228 0.232 1.00 81.12 80 LEU A N 1
ATOM 674 C CA . LEU A 1 80 ? 13.574 0.579 -0.704 1.00 81.12 80 LEU A CA 1
ATOM 675 C C . LEU A 1 80 ? 13.380 -0.893 -0.333 1.00 81.12 80 LEU A C 1
ATOM 677 O O . LEU A 1 80 ? 14.343 -1.629 -0.147 1.00 81.12 80 LEU A O 1
ATOM 681 N N . HIS A 1 81 ? 12.133 -1.339 -0.244 1.00 79.75 81 HIS A N 1
ATOM 682 C CA . HIS A 1 81 ? 11.796 -2.730 0.063 1.00 79.75 81 HIS A CA 1
ATOM 683 C C . HIS A 1 81 ? 10.944 -3.321 -1.061 1.00 79.75 81 HIS A C 1
ATOM 685 O O . HIS A 1 81 ? 10.180 -2.607 -1.702 1.00 79.75 81 HIS A O 1
ATOM 691 N N . PHE A 1 82 ? 11.047 -4.623 -1.324 1.00 80.44 82 PHE A N 1
ATOM 692 C CA . PHE A 1 82 ? 10.133 -5.274 -2.266 1.00 80.44 82 PHE A CA 1
ATOM 693 C C . PHE A 1 82 ? 8.776 -5.482 -1.604 1.00 80.44 82 PHE A C 1
ATOM 695 O O . PHE A 1 82 ? 8.700 -5.894 -0.443 1.00 80.44 82 PHE A O 1
ATOM 702 N N . HIS A 1 83 ? 7.708 -5.159 -2.328 1.00 65.75 83 HIS A N 1
ATOM 703 C CA . HIS A 1 83 ? 6.363 -5.321 -1.809 1.00 65.75 83 HIS A CA 1
ATOM 704 C C . HIS A 1 83 ? 6.014 -6.813 -1.708 1.00 65.75 83 HIS A C 1
ATOM 706 O O . HIS A 1 83 ? 6.071 -7.538 -2.695 1.00 65.75 83 HIS A O 1
ATOM 712 N N . THR A 1 84 ? 5.626 -7.294 -0.529 1.00 59.44 84 THR A N 1
ATOM 713 C CA . THR A 1 84 ? 4.937 -8.587 -0.403 1.00 59.44 84 THR A CA 1
ATOM 714 C C . THR A 1 84 ? 3.484 -8.423 -0.845 1.00 59.44 84 THR A C 1
ATOM 716 O O . THR A 1 84 ? 2.891 -7.407 -0.481 1.00 59.44 84 THR A O 1
ATOM 719 N N . PRO A 1 85 ? 2.874 -9.382 -1.565 1.00 55.78 85 PRO A N 1
ATOM 720 C CA . PRO A 1 85 ? 1.471 -9.282 -1.956 1.00 55.78 85 PRO A CA 1
ATOM 721 C C . PRO A 1 85 ? 0.620 -8.941 -0.737 1.00 55.78 85 PRO A C 1
ATOM 723 O O . PRO A 1 85 ? 0.701 -9.627 0.291 1.00 55.78 85 PRO A O 1
ATOM 726 N N . HIS A 1 86 ? -0.132 -7.842 -0.811 1.00 57.31 86 HIS A N 1
ATOM 727 C CA . HIS A 1 86 ? -0.901 -7.388 0.338 1.00 57.31 86 HIS A CA 1
ATOM 728 C C . HIS A 1 86 ? -1.935 -8.457 0.714 1.00 57.31 86 HIS A C 1
ATOM 730 O O . HIS A 1 86 ? -2.794 -8.819 -0.087 1.00 57.31 86 HIS A O 1
ATOM 736 N N . LYS A 1 87 ? -1.860 -8.942 1.953 1.00 51.53 87 LYS A N 1
ATOM 737 C CA . LYS A 1 87 ? -2.952 -9.664 2.607 1.00 51.53 87 LYS A CA 1
ATOM 738 C C . LYS A 1 87 ? -3.757 -8.641 3.413 1.00 51.53 87 LYS A C 1
ATOM 740 O O . LYS A 1 87 ? -3.180 -7.677 3.912 1.00 51.53 87 LYS A O 1
ATOM 745 N N . ASP A 1 88 ? -5.071 -8.834 3.493 1.00 59.56 88 ASP A N 1
ATOM 746 C CA . ASP A 1 88 ? -5.995 -8.010 4.289 1.00 59.56 88 ASP A CA 1
ATOM 747 C C . ASP A 1 88 ? -6.117 -6.535 3.836 1.00 59.56 88 ASP A C 1
ATOM 749 O O . ASP A 1 88 ? -6.117 -5.601 4.641 1.00 59.56 88 ASP A O 1
ATOM 753 N N . THR A 1 89 ? -6.237 -6.298 2.524 1.00 71.50 89 THR A N 1
ATOM 754 C CA . THR A 1 89 ? -6.559 -4.967 1.984 1.00 71.50 89 THR A CA 1
ATOM 755 C C . THR A 1 89 ? -8.024 -4.593 2.219 1.00 71.50 89 THR A C 1
ATOM 757 O O . THR A 1 89 ? -8.926 -5.430 2.256 1.00 71.50 89 THR A O 1
ATOM 760 N N . CYS A 1 90 ? -8.288 -3.293 2.367 1.00 85.94 90 CYS A N 1
ATOM 761 C CA . CYS A 1 90 ? -9.653 -2.785 2.420 1.00 85.94 90 CYS A CA 1
ATOM 762 C C . CYS A 1 90 ? -10.317 -2.925 1.042 1.00 85.94 90 CYS A C 1
ATOM 764 O O . CYS A 1 90 ? -9.979 -2.183 0.117 1.00 85.94 90 CYS A O 1
ATOM 766 N N . ALA A 1 91 ? -11.334 -3.786 0.940 1.00 86.50 91 ALA A N 1
ATOM 767 C CA . ALA A 1 91 ? -12.080 -4.013 -0.301 1.00 86.50 91 ALA A CA 1
ATOM 768 C C . ALA A 1 91 ? -12.610 -2.712 -0.937 1.00 86.50 91 ALA A C 1
ATOM 770 O O . ALA A 1 91 ? -12.599 -2.551 -2.156 1.00 86.50 91 ALA A O 1
ATOM 771 N N . LYS A 1 92 ? -13.035 -1.739 -0.119 1.00 89.19 92 LYS A N 1
ATOM 772 C CA . LYS A 1 92 ? -13.514 -0.441 -0.615 1.00 89.19 92 LYS A CA 1
ATOM 773 C C . LYS A 1 92 ? -12.391 0.385 -1.251 1.00 89.19 92 LYS A C 1
ATOM 775 O O . LYS A 1 92 ? -12.610 1.009 -2.288 1.00 89.19 92 LYS A O 1
ATOM 780 N N . CYS A 1 93 ? -11.193 0.371 -0.665 1.00 89.38 93 CYS A N 1
ATOM 781 C CA . CYS A 1 93 ? -10.013 1.020 -1.240 1.00 89.38 93 CYS A CA 1
ATOM 782 C C . CYS A 1 93 ? -9.606 0.377 -2.569 1.00 89.38 93 CYS A C 1
ATOM 784 O O . CYS A 1 93 ? -9.266 1.103 -3.505 1.00 89.38 93 CYS A O 1
ATOM 786 N N . ASP A 1 94 ? -9.684 -0.951 -2.665 1.00 87.81 94 ASP A N 1
ATOM 787 C CA . ASP A 1 94 ? -9.361 -1.682 -3.894 1.00 87.81 94 ASP A CA 1
ATOM 788 C C . ASP A 1 94 ? -10.352 -1.347 -5.015 1.00 87.81 94 ASP A C 1
ATOM 790 O O . ASP A 1 94 ? -9.941 -1.030 -6.132 1.00 87.81 94 ASP A O 1
ATOM 794 N N . ILE A 1 95 ? -11.651 -1.286 -4.697 1.00 91.44 95 ILE A N 1
ATOM 795 C CA . ILE A 1 95 ? -12.688 -0.830 -5.635 1.00 91.44 95 ILE A CA 1
ATOM 796 C C . ILE A 1 95 ? -12.396 0.591 -6.126 1.00 91.44 95 ILE A C 1
ATOM 798 O O . ILE A 1 95 ? -12.467 0.845 -7.329 1.00 91.44 95 ILE A O 1
ATOM 802 N N . PHE A 1 96 ? -12.056 1.526 -5.230 1.00 92.62 96 PHE A N 1
ATOM 803 C CA . PHE A 1 96 ? -11.702 2.886 -5.643 1.00 92.62 96 PHE A CA 1
ATOM 804 C C . PHE A 1 96 ? -10.471 2.903 -6.548 1.00 92.62 96 PHE A C 1
ATOM 806 O O . PHE A 1 96 ? -10.479 3.604 -7.555 1.00 92.62 96 PHE A O 1
ATOM 813 N N . LYS A 1 97 ? -9.434 2.118 -6.232 1.00 89.19 97 LYS A N 1
ATOM 814 C CA . LYS A 1 97 ? -8.217 2.026 -7.051 1.00 89.19 97 LYS A CA 1
ATOM 815 C C . LYS A 1 97 ? -8.539 1.578 -8.477 1.00 89.19 97 LYS A C 1
ATOM 817 O O . LYS A 1 97 ? -8.088 2.222 -9.420 1.00 89.19 97 LYS A O 1
ATOM 822 N N . ILE A 1 98 ? -9.344 0.525 -8.623 1.00 91.19 98 ILE A N 1
ATOM 823 C CA . ILE A 1 98 ? -9.756 0.001 -9.932 1.00 91.19 98 ILE A CA 1
ATOM 824 C C . ILE A 1 98 ? -10.595 1.040 -10.686 1.00 91.19 98 ILE A C 1
ATOM 826 O O . ILE A 1 98 ? -10.302 1.346 -11.838 1.00 91.19 98 ILE A O 1
ATOM 830 N N . LYS A 1 99 ? -11.603 1.630 -10.029 1.00 92.50 99 LYS A N 1
ATOM 831 C CA . LYS A 1 99 ? -12.496 2.615 -10.659 1.00 92.50 99 LYS A CA 1
ATOM 832 C C . LYS A 1 99 ? -11.766 3.878 -11.108 1.00 92.50 99 LYS A C 1
ATOM 834 O O . LYS A 1 99 ? -12.039 4.360 -12.194 1.00 92.50 99 LYS A O 1
ATOM 839 N N . ILE A 1 100 ? -10.842 4.399 -10.301 1.00 92.75 100 ILE A N 1
ATOM 840 C CA . ILE A 1 100 ? -10.057 5.596 -10.644 1.00 92.75 100 ILE A CA 1
ATOM 841 C C . ILE A 1 100 ? -9.119 5.307 -11.821 1.00 92.75 100 ILE A C 1
ATOM 843 O O . ILE A 1 100 ? -8.978 6.149 -12.703 1.00 92.75 100 ILE A O 1
ATOM 847 N N . ALA A 1 101 ? -8.490 4.127 -11.847 1.00 90.81 101 ALA A N 1
ATOM 848 C CA . ALA A 1 101 ? -7.590 3.739 -12.930 1.00 90.81 101 ALA A CA 1
ATOM 849 C C . ALA A 1 101 ? -8.322 3.548 -14.269 1.00 90.81 101 ALA A C 1
ATOM 851 O O . ALA A 1 101 ? -7.769 3.883 -15.309 1.00 90.81 101 ALA A O 1
ATOM 852 N N . GLY A 1 102 ? -9.556 3.036 -14.235 1.00 90.25 102 GLY A N 1
ATOM 853 C CA . GLY A 1 102 ? -10.388 2.823 -15.423 1.00 90.25 102 GLY A CA 1
ATOM 854 C C . GLY A 1 102 ? -11.311 3.989 -15.797 1.00 90.25 102 GLY A C 1
ATOM 855 O O . GLY A 1 102 ? -12.158 3.812 -16.666 1.00 90.25 102 GLY A O 1
ATOM 856 N N . CYS A 1 103 ? -11.218 5.146 -15.131 1.00 90.38 103 CYS A N 1
ATOM 857 C CA . CYS A 1 103 ? -12.086 6.295 -15.404 1.00 90.38 103 CYS A CA 1
ATOM 858 C C . CYS A 1 103 ? -11.389 7.307 -16.318 1.00 90.38 103 CYS A C 1
ATOM 860 O O . CYS A 1 103 ? -10.413 7.942 -15.916 1.00 90.38 103 CYS A O 1
ATOM 862 N N . GLU A 1 104 ? -11.928 7.485 -17.524 1.00 92.06 104 GLU A N 1
ATOM 863 C CA . GLU A 1 104 ? -11.449 8.476 -18.499 1.00 92.06 104 GLU A CA 1
ATOM 864 C C . GLU A 1 104 ? -12.057 9.867 -18.265 1.00 92.06 104 GLU A C 1
ATOM 866 O O . GLU A 1 104 ? -11.421 10.878 -18.545 1.00 92.06 104 GLU A O 1
ATOM 871 N N . ASP A 1 105 ? -13.267 9.920 -17.699 1.00 94.75 105 ASP A N 1
ATOM 872 C CA . ASP A 1 105 ? -13.978 11.156 -17.369 1.00 94.75 105 ASP A CA 1
ATOM 873 C C . ASP A 1 105 ? -13.303 11.873 -16.176 1.00 94.75 105 ASP A C 1
ATOM 875 O O . ASP A 1 105 ? -13.311 11.333 -15.058 1.00 94.75 105 ASP A O 1
ATOM 879 N N . PRO A 1 106 ? -12.737 13.085 -16.369 1.00 92.19 106 PRO A N 1
ATOM 880 C CA . PRO A 1 106 ? -12.030 13.811 -15.316 1.00 92.19 106 PRO A CA 1
ATOM 881 C C . PRO A 1 106 ? -12.913 14.177 -14.119 1.00 92.19 106 PRO A C 1
ATOM 883 O O . PRO A 1 106 ? -12.438 14.160 -12.981 1.00 92.19 106 PRO A O 1
ATOM 886 N N . GLN A 1 107 ? -14.193 14.484 -14.348 1.00 94.44 107 GLN A N 1
ATOM 887 C CA . GLN A 1 107 ? -15.095 14.919 -13.284 1.00 94.44 107 GLN A CA 1
ATOM 888 C C . GLN A 1 107 ? -15.456 13.742 -12.373 1.00 94.44 107 GLN A C 1
ATOM 890 O O . GLN A 1 107 ? -15.301 13.820 -11.153 1.00 94.44 107 GLN A O 1
ATOM 895 N N . LYS A 1 108 ? -15.825 12.601 -12.964 1.00 93.62 108 LYS A N 1
ATOM 896 C CA . LYS A 1 108 ? -16.083 11.366 -12.202 1.00 93.62 108 LYS A CA 1
ATOM 897 C C . LYS A 1 108 ? -14.841 10.858 -11.484 1.00 93.62 108 LYS A C 1
ATOM 899 O O . LYS A 1 108 ? -14.936 10.333 -10.373 1.00 93.62 108 LYS A O 1
ATOM 904 N N . LYS A 1 109 ? -13.664 11.015 -12.093 1.00 94.25 109 LYS A N 1
ATOM 905 C CA . LYS A 1 109 ? -12.398 10.650 -11.455 1.00 94.25 109 LYS A CA 1
ATOM 906 C C . LYS A 1 109 ? -12.164 11.469 -10.185 1.00 94.25 109 LYS A C 1
ATOM 908 O O . LYS A 1 109 ? -11.868 10.884 -9.143 1.00 94.25 109 LYS A O 1
ATOM 913 N N . LEU A 1 110 ? -12.390 12.783 -10.242 1.00 94.69 110 LEU A N 1
ATOM 914 C CA . LEU A 1 110 ? -12.281 13.666 -9.080 1.00 94.69 110 LEU A CA 1
ATOM 915 C C . LEU A 1 110 ? -13.288 13.301 -7.974 1.00 94.69 110 LEU A C 1
ATOM 917 O O . LEU A 1 110 ? -12.942 13.295 -6.790 1.00 94.69 110 LEU A O 1
ATOM 921 N N . GLU A 1 111 ? -14.520 12.941 -8.336 1.00 95.88 111 GLU A N 1
ATOM 922 C CA . GLU A 1 111 ? -15.541 12.485 -7.379 1.00 95.88 111 GLU A CA 1
ATOM 923 C C . GLU A 1 111 ? -15.139 11.179 -6.672 1.00 95.88 111 GLU A C 1
ATOM 925 O O . GLU A 1 111 ? -15.313 11.032 -5.453 1.00 95.88 111 GLU A O 1
ATOM 930 N N . LEU A 1 112 ? -14.568 10.227 -7.418 1.00 94.94 112 LEU A N 1
ATOM 931 C CA . LEU A 1 112 ? -14.052 8.967 -6.876 1.00 94.94 112 LEU A CA 1
ATOM 932 C C . LEU A 1 112 ? -12.857 9.196 -5.944 1.00 94.94 112 LEU A C 1
ATOM 934 O O . LEU A 1 112 ? -12.789 8.580 -4.877 1.00 94.94 112 LEU A O 1
ATOM 938 N N . GLU A 1 113 ? -11.939 10.087 -6.317 1.00 92.81 113 GLU A N 1
ATOM 939 C CA . GLU A 1 113 ? -10.798 10.482 -5.48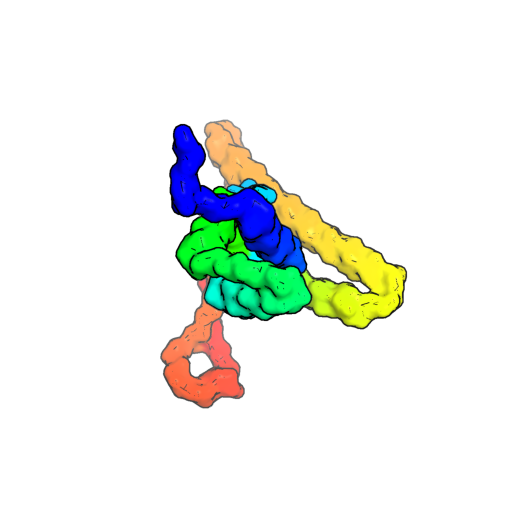6 1.00 92.81 113 GLU A CA 1
ATOM 940 C C . GLU A 1 113 ? -11.260 11.164 -4.193 1.00 92.81 113 GLU A C 1
ATOM 942 O O . GLU A 1 113 ? -10.825 10.779 -3.106 1.00 92.81 113 GLU A O 1
ATOM 947 N N . THR A 1 114 ? -12.227 12.078 -4.284 1.00 95.50 114 THR A N 1
ATOM 948 C CA . THR A 1 114 ? -12.839 12.738 -3.120 1.00 95.50 114 THR A CA 1
ATOM 949 C C . THR A 1 114 ? -13.525 11.727 -2.197 1.00 95.50 114 THR A C 1
ATOM 951 O O . THR A 1 114 ? -13.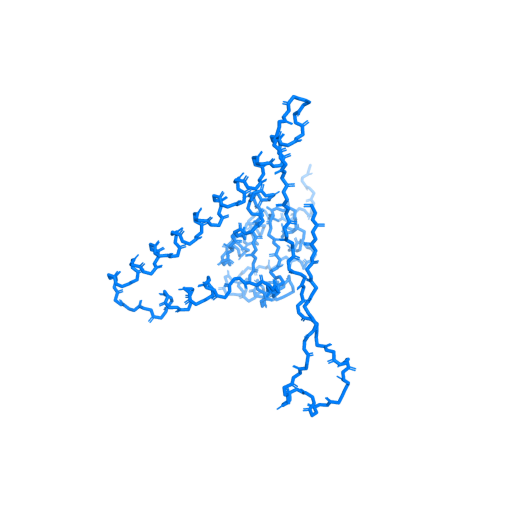362 11.757 -0.975 1.00 95.50 114 THR A O 1
ATOM 954 N N . SER A 1 115 ? -14.259 10.771 -2.770 1.00 95.00 115 SER A N 1
ATOM 955 C CA . SER A 1 115 ? -14.930 9.706 -2.013 1.00 95.00 115 SER A CA 1
ATOM 956 C C . SER A 1 115 ? -13.942 8.768 -1.316 1.00 95.00 115 SER A C 1
ATOM 958 O O . SER A 1 115 ? -14.189 8.319 -0.188 1.00 95.00 115 SER A O 1
ATOM 960 N N . LYS A 1 116 ? -12.819 8.471 -1.976 1.00 93.81 116 LYS A N 1
ATOM 961 C CA . LYS A 1 116 ? -11.717 7.696 -1.406 1.00 93.81 116 LYS A CA 1
ATOM 962 C C . LYS A 1 116 ? -11.071 8.449 -0.244 1.00 93.81 116 LYS A C 1
ATOM 964 O O . LYS A 1 116 ? -10.908 7.862 0.822 1.00 93.81 116 LYS A O 1
ATOM 969 N N . GLU A 1 117 ? -10.773 9.733 -0.415 1.00 93.44 117 GLU A N 1
ATOM 970 C CA . GLU A 1 117 ? -10.207 10.585 0.636 1.00 93.44 117 GLU A CA 1
ATOM 971 C C . GLU A 1 117 ? -11.127 10.654 1.863 1.00 93.44 117 GLU A C 1
ATOM 973 O O . GLU A 1 117 ? -10.695 10.420 2.992 1.00 93.44 117 GLU A O 1
ATOM 978 N N . LEU A 1 118 ? -12.431 10.860 1.655 1.00 95.88 118 LEU A N 1
ATOM 979 C CA . LEU A 1 118 ? -13.412 10.847 2.742 1.00 95.88 118 LEU A CA 1
ATOM 980 C C . LEU A 1 118 ? -13.425 9.507 3.497 1.00 95.88 118 LEU A C 1
ATOM 982 O O . LEU A 1 118 ? -13.555 9.482 4.723 1.00 95.88 118 LEU A O 1
ATOM 986 N N . HIS A 1 119 ? -13.310 8.383 2.785 1.00 94.69 119 HIS A N 1
ATOM 987 C CA . HIS A 1 119 ? -13.219 7.064 3.410 1.00 94.69 119 HIS A CA 1
ATOM 988 C C . HIS A 1 119 ? -11.963 6.925 4.284 1.00 94.69 119 HIS A C 1
ATOM 990 O O . HIS A 1 119 ? -12.071 6.421 5.405 1.00 94.69 119 HIS A O 1
ATOM 996 N N . LEU A 1 120 ? -10.809 7.399 3.804 1.00 91.00 120 LEU A N 1
ATOM 997 C CA . LEU A 1 120 ? -9.547 7.355 4.547 1.00 91.00 120 LEU A CA 1
ATOM 998 C C . LEU A 1 120 ? -9.601 8.237 5.799 1.00 91.00 120 LEU A C 1
ATOM 1000 O O . LEU A 1 120 ? -9.319 7.740 6.890 1.00 91.00 120 LEU A O 1
ATOM 1004 N N . ARG A 1 121 ? -10.093 9.477 5.683 1.00 91.50 121 ARG A N 1
ATOM 1005 C CA . ARG A 1 121 ? -10.267 10.385 6.832 1.00 91.50 121 ARG A CA 1
ATOM 1006 C C . ARG A 1 121 ? -11.178 9.810 7.909 1.00 91.50 121 ARG A C 1
ATOM 1008 O O . ARG A 1 121 ? -10.886 9.925 9.095 1.00 91.50 121 ARG A O 1
ATOM 1015 N N . LYS A 1 122 ? -12.273 9.148 7.520 1.00 93.38 122 LYS A N 1
ATOM 1016 C CA . LYS A 1 122 ? -13.157 8.458 8.476 1.00 93.38 122 LYS A CA 1
ATOM 1017 C C . LYS A 1 122 ? -12.422 7.343 9.223 1.00 93.38 122 LYS A C 1
ATOM 1019 O O . LYS A 1 122 ? -12.616 7.191 10.426 1.00 93.38 122 LYS A O 1
ATOM 1024 N N . ALA A 1 123 ? -11.585 6.574 8.527 1.00 90.12 123 ALA A N 1
ATOM 1025 C CA . ALA A 1 123 ? -10.799 5.510 9.145 1.00 90.12 123 ALA A CA 1
ATOM 1026 C C . ALA A 1 123 ? -9.721 6.061 10.096 1.00 90.12 123 ALA A C 1
ATOM 1028 O O . ALA A 1 123 ? -9.506 5.497 11.167 1.00 90.12 123 ALA A O 1
ATOM 1029 N N . GLU A 1 124 ? -9.059 7.159 9.731 1.00 90.12 124 GLU A N 1
ATOM 1030 C CA . GLU A 1 124 ? -8.095 7.852 10.596 1.00 90.12 124 GLU A CA 1
ATOM 1031 C C . GLU A 1 124 ? -8.762 8.406 11.853 1.00 90.12 124 GLU A C 1
ATOM 1033 O O . GLU A 1 124 ? -8.316 8.098 12.958 1.00 90.12 124 GLU A O 1
ATOM 1038 N N . LEU A 1 125 ? -9.887 9.110 11.697 1.00 92.56 125 LEU A N 1
ATOM 1039 C CA . LEU A 1 125 ? -10.664 9.637 12.817 1.00 92.56 125 LEU A CA 1
ATOM 1040 C C . LEU A 1 125 ? -11.122 8.519 13.763 1.00 92.56 125 LEU A C 1
ATOM 1042 O O . LEU A 1 125 ? -11.035 8.668 14.979 1.00 92.56 125 LEU A O 1
ATOM 1046 N N . ALA A 1 126 ? -11.575 7.380 13.231 1.00 90.12 126 ALA A N 1
ATOM 1047 C CA . ALA A 1 126 ? -11.969 6.236 14.051 1.00 90.12 126 ALA A CA 1
ATOM 1048 C C . ALA A 1 126 ? -10.795 5.689 14.884 1.00 90.12 126 ALA A C 1
ATOM 1050 O O . ALA A 1 126 ? -10.956 5.424 16.076 1.00 90.12 126 ALA A O 1
ATOM 1051 N N . ARG A 1 127 ? -9.598 5.567 14.289 1.00 88.00 127 ARG A N 1
ATOM 1052 C CA . ARG A 1 127 ? -8.382 5.142 15.008 1.00 88.00 127 ARG A CA 1
ATOM 1053 C C . ARG A 1 127 ? -7.966 6.152 16.070 1.00 88.00 127 ARG A C 1
ATOM 1055 O O . ARG A 1 127 ? -7.581 5.757 17.169 1.00 88.00 127 ARG A O 1
ATOM 1062 N N . GLU A 1 128 ? -8.049 7.440 15.753 1.00 91.44 128 GLU A N 1
ATOM 1063 C CA . GLU A 1 128 ? -7.730 8.511 16.692 1.00 91.44 128 GLU A CA 1
ATOM 1064 C C . GLU A 1 128 ? -8.686 8.495 17.888 1.00 91.44 128 GLU A C 1
ATOM 1066 O O . GLU A 1 128 ? -8.234 8.505 19.031 1.00 91.44 128 GLU A O 1
ATOM 1071 N N . LYS A 1 129 ? -9.995 8.377 17.641 1.00 91.06 129 LYS A N 1
ATOM 1072 C CA . LYS A 1 129 ? -11.015 8.284 18.692 1.00 91.06 129 LYS A CA 1
ATOM 1073 C C . LYS A 1 129 ? -10.839 7.050 19.568 1.00 91.06 129 LYS A C 1
ATOM 1075 O O . LYS A 1 129 ? -10.938 7.164 20.786 1.00 91.06 129 LYS A O 1
ATOM 1080 N N . LEU A 1 130 ? -10.511 5.900 18.977 1.00 88.56 130 LEU A N 1
ATOM 1081 C CA . LEU A 1 130 ? -10.203 4.686 19.734 1.00 88.56 130 LEU A CA 1
ATOM 1082 C C . LEU A 1 130 ? -8.977 4.885 20.640 1.00 88.56 130 LEU A C 1
ATOM 1084 O O . LEU A 1 130 ? -8.992 4.493 21.807 1.00 88.56 130 LEU A O 1
ATOM 1088 N N . LYS A 1 131 ? -7.923 5.529 20.124 1.00 89.19 131 LYS A N 1
ATOM 1089 C CA . LYS A 1 131 ? -6.722 5.852 20.904 1.00 89.19 131 LYS A CA 1
ATOM 1090 C C . LYS A 1 131 ? -7.034 6.830 22.040 1.00 89.19 131 LYS A C 1
ATOM 1092 O O . LYS A 1 131 ? -6.592 6.593 23.157 1.00 89.19 131 LYS A O 1
ATOM 1097 N N . GLN A 1 132 ? -7.799 7.888 21.766 1.00 89.94 132 GLN A N 1
ATOM 1098 C CA . GLN A 1 132 ? -8.236 8.863 22.772 1.00 89.94 132 GLN A CA 1
ATOM 1099 C C . GLN A 1 132 ? -9.022 8.172 23.894 1.00 89.94 132 GLN A C 1
ATOM 1101 O O . GLN A 1 132 ? -8.635 8.285 25.052 1.00 89.94 132 GLN A O 1
ATOM 1106 N N . ALA A 1 133 ? -10.029 7.361 23.551 1.00 88.44 133 ALA A N 1
ATOM 1107 C CA . ALA A 1 133 ? -10.831 6.624 24.528 1.00 88.44 133 ALA A CA 1
ATOM 1108 C C . ALA A 1 133 ? -9.982 5.695 25.414 1.00 88.44 133 ALA A C 1
ATOM 1110 O O . ALA A 1 133 ? -10.195 5.634 26.623 1.00 88.44 133 ALA A O 1
ATOM 1111 N N . LYS A 1 134 ? -8.983 5.019 24.829 1.00 87.62 134 LYS A N 1
ATOM 1112 C CA . LYS A 1 134 ? -8.044 4.157 25.564 1.00 87.62 134 LYS A CA 1
ATOM 1113 C C . LYS A 1 134 ? -7.146 4.930 26.533 1.00 87.62 134 LYS A C 1
ATOM 1115 O O . LYS A 1 134 ? -6.766 4.394 27.568 1.00 87.62 134 LYS A O 1
ATOM 1120 N N . GLU A 1 135 ? -6.734 6.145 26.185 1.00 89.50 135 GLU A N 1
ATOM 1121 C CA . GLU A 1 135 ? -5.920 6.980 27.076 1.00 89.50 135 GLU A CA 1
ATOM 1122 C C . GLU A 1 135 ? -6.775 7.627 28.171 1.00 89.50 135 GLU A C 1
ATOM 1124 O O . GLU A 1 135 ? -6.359 7.674 29.328 1.00 89.50 135 GLU A O 1
ATOM 1129 N N . ASP A 1 136 ? -7.993 8.055 27.841 1.00 87.44 136 ASP A N 1
ATOM 1130 C CA . ASP A 1 136 ? -8.930 8.617 28.811 1.00 87.44 136 ASP A CA 1
ATOM 1131 C C . ASP A 1 136 ? -9.342 7.588 29.869 1.00 87.44 136 ASP A C 1
ATOM 1133 O O . ASP A 1 136 ? -9.356 7.925 31.052 1.00 87.44 136 ASP A O 1
ATOM 1137 N N . SER A 1 137 ? -9.566 6.326 29.479 1.00 86.19 137 SER A N 1
ATOM 1138 C CA . SER A 1 137 ? -9.922 5.250 30.416 1.00 86.19 137 SER A CA 1
ATOM 1139 C C . SER A 1 137 ? -8.803 4.875 31.396 1.00 86.19 137 SER A C 1
ATOM 1141 O O . SER A 1 137 ? -9.060 4.203 32.390 1.00 86.19 137 SER A O 1
ATOM 1143 N N . LYS A 1 138 ? -7.549 5.269 31.130 1.00 86.50 138 LYS A N 1
ATOM 1144 C CA . LYS A 1 138 ? -6.400 5.010 32.021 1.00 86.50 138 LYS A CA 1
ATOM 1145 C C . LYS A 1 138 ? -6.194 6.097 33.077 1.00 86.50 138 LYS A C 1
ATOM 1147 O O . LYS A 1 138 ? -5.357 5.924 33.962 1.00 86.50 138 LYS A O 1
ATOM 1152 N N . LYS A 1 139 ? -6.886 7.236 32.975 1.00 86.69 139 LYS A N 1
ATOM 1153 C CA . LYS A 1 139 ? -6.738 8.337 33.938 1.00 86.69 139 LYS A CA 1
ATOM 1154 C C . LYS A 1 139 ? -7.351 7.916 35.280 1.00 86.69 139 LYS A C 1
ATOM 1156 O O . LYS A 1 139 ? -8.464 7.403 35.307 1.00 86.69 139 LYS A O 1
ATOM 1161 N N . GLY A 1 140 ? -6.633 8.147 36.383 1.00 69.50 140 GLY A N 1
ATOM 1162 C CA . GLY A 1 140 ? -6.994 7.642 37.720 1.00 69.50 140 GLY A CA 1
ATOM 1163 C C . GLY A 1 140 ? -8.378 8.065 38.233 1.00 69.50 140 GLY A C 1
ATOM 1164 O O . GLY A 1 140 ? -9.003 7.299 38.954 1.00 69.50 140 GLY A O 1
ATOM 1165 N N . ASP A 1 141 ? -8.885 9.220 37.789 1.00 71.38 141 ASP A N 1
ATOM 1166 C CA . ASP A 1 141 ? -10.214 9.750 38.145 1.00 71.38 141 ASP A CA 1
ATOM 1167 C C . ASP A 1 141 ? -11.281 9.534 37.053 1.00 71.38 141 ASP A C 1
ATOM 1169 O O . ASP A 1 141 ? -12.371 10.114 37.102 1.00 71.38 141 ASP A O 1
ATOM 1173 N N . SER A 1 142 ? -10.988 8.746 36.012 1.00 68.31 142 SER A N 1
ATOM 1174 C CA . SER A 1 142 ? -11.922 8.593 34.896 1.00 68.31 142 SER A CA 1
ATOM 1175 C C . SER A 1 142 ? -13.119 7.713 35.284 1.00 68.31 142 SER A C 1
ATOM 1177 O O . SER A 1 142 ? -12.968 6.564 35.693 1.00 68.31 142 SER A O 1
ATOM 1179 N N . LYS A 1 143 ? -14.339 8.227 35.070 1.00 82.38 143 LYS A N 1
ATOM 1180 C CA . LYS A 1 143 ? -15.584 7.431 35.018 1.00 82.38 143 LYS A CA 1
ATOM 1181 C C . LYS A 1 143 ? -15.822 6.829 33.622 1.00 82.38 143 LYS A C 1
ATOM 1183 O O . LYS A 1 143 ? -16.962 6.554 33.251 1.00 82.38 143 LYS A O 1
ATOM 1188 N N . VAL A 1 144 ? -14.769 6.706 32.812 1.00 80.50 144 VAL A N 1
ATOM 1189 C CA . VAL A 1 144 ? -14.853 6.336 31.398 1.00 80.50 144 VAL A CA 1
ATOM 1190 C C . VAL A 1 144 ? -14.355 4.908 31.219 1.00 80.50 144 VAL A C 1
ATOM 1192 O O . VAL A 1 144 ? -13.192 4.606 31.469 1.00 80.50 144 VAL A O 1
ATOM 1195 N N . TYR A 1 145 ? -15.234 4.035 30.731 1.00 83.38 145 TYR A N 1
ATOM 1196 C CA . TYR A 1 145 ? -14.883 2.675 30.334 1.00 83.38 145 TYR A CA 1
ATOM 1197 C C . TYR A 1 145 ? -14.722 2.620 28.815 1.00 83.38 145 TYR A C 1
ATOM 1199 O O . TYR A 1 145 ? -15.642 2.976 28.077 1.00 83.38 145 TYR A O 1
ATOM 1207 N N . ALA A 1 146 ? -13.558 2.175 28.347 1.00 85.31 146 ALA A N 1
ATOM 1208 C CA . ALA A 1 146 ? -13.315 1.901 26.937 1.00 85.31 146 ALA A CA 1
ATOM 1209 C C . ALA A 1 146 ? -13.451 0.394 26.698 1.00 85.31 146 ALA A C 1
ATOM 1211 O O . ALA A 1 146 ? -12.746 -0.392 27.321 1.00 85.31 146 ALA A O 1
ATOM 1212 N N . LEU A 1 147 ? -14.361 0.013 25.803 1.00 86.19 147 LEU A N 1
ATOM 1213 C CA . LEU A 1 147 ? -14.545 -1.361 25.342 1.00 86.19 147 LEU A CA 1
ATOM 1214 C C . LEU A 1 147 ? -14.167 -1.416 23.867 1.00 86.19 147 LEU A C 1
ATOM 1216 O O . LEU A 1 147 ? -14.653 -0.604 23.071 1.00 86.19 147 LEU A O 1
ATOM 1220 N N . SER A 1 148 ? -13.317 -2.364 23.497 1.00 85.25 148 SER A N 1
ATOM 1221 C CA . SER A 1 148 ? -12.938 -2.592 22.107 1.00 85.25 148 SER A CA 1
ATOM 1222 C C . SER A 1 148 ? -13.304 -4.004 21.676 1.00 85.25 148 SER A C 1
ATOM 1224 O O . SER A 1 148 ? -13.036 -4.982 22.365 1.00 85.25 148 SER A O 1
ATOM 1226 N N . PHE A 1 149 ? -13.948 -4.102 20.516 1.00 87.94 149 PHE A N 1
ATOM 1227 C CA . PHE A 1 149 ? -14.351 -5.370 19.927 1.00 87.94 149 PHE A CA 1
ATOM 1228 C C .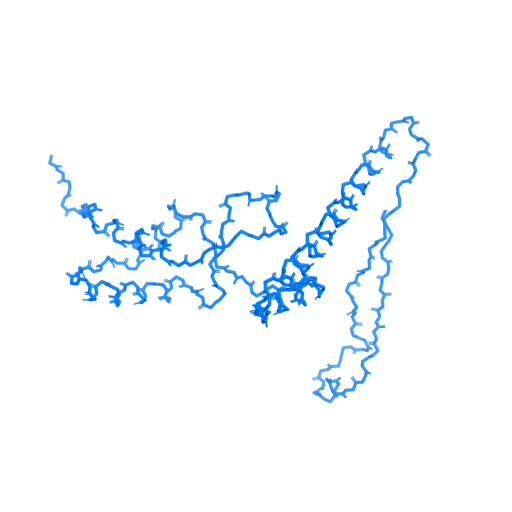 PHE A 1 149 ? -13.481 -5.642 18.705 1.00 87.94 149 PHE A C 1
ATOM 1230 O O . PHE A 1 149 ? -13.422 -4.811 17.795 1.00 87.94 149 PHE A O 1
ATOM 1237 N N . ASP A 1 150 ? -12.824 -6.796 18.686 1.00 82.50 150 ASP A N 1
ATOM 1238 C CA . ASP A 1 150 ? -12.072 -7.287 17.537 1.00 82.50 150 ASP A CA 1
ATOM 1239 C C . ASP A 1 150 ? -12.818 -8.467 16.914 1.00 82.50 150 ASP A C 1
ATOM 1241 O O . ASP A 1 150 ? -13.139 -9.450 17.583 1.00 82.50 150 ASP A O 1
ATOM 1245 N N . LEU A 1 151 ? -13.122 -8.375 15.623 1.00 78.00 151 LEU A N 1
ATOM 1246 C CA . LEU A 1 151 ? -13.658 -9.508 14.880 1.00 78.00 151 LEU A CA 1
ATOM 1247 C C . LEU A 1 151 ? -12.469 -10.265 14.307 1.00 78.00 151 LEU A C 1
ATOM 1249 O O . LEU A 1 151 ? -11.846 -9.817 13.343 1.00 78.00 151 LEU A O 1
ATOM 1253 N N . GLN A 1 152 ? -12.161 -11.421 14.893 1.00 71.19 152 GLN A N 1
ATOM 1254 C CA . GLN A 1 152 ? -11.092 -12.258 14.370 1.00 71.19 152 GLN A CA 1
ATOM 1255 C C . GLN A 1 152 ? -11.434 -12.744 12.958 1.00 71.19 152 GLN A C 1
ATOM 1257 O O . GLN A 1 152 ? -12.588 -12.752 12.517 1.00 71.19 152 GLN A O 1
ATOM 1262 N N . LYS A 1 153 ? -10.401 -13.200 12.244 1.00 70.12 153 LYS A N 1
ATOM 1263 C CA . LYS A 1 153 ? -10.539 -13.782 10.910 1.00 70.12 153 LYS A CA 1
ATOM 1264 C C . LYS A 1 153 ? -11.629 -14.860 10.898 1.00 70.12 153 LYS A C 1
ATOM 1266 O O . LYS A 1 153 ? -11.595 -15.776 11.712 1.00 70.12 153 LYS A O 1
ATOM 1271 N N . ALA A 1 154 ? -12.549 -14.781 9.935 1.00 76.00 154 ALA A N 1
ATOM 1272 C CA . ALA A 1 154 ? -13.529 -15.836 9.700 1.00 76.00 154 ALA A CA 1
ATOM 1273 C C . ALA A 1 154 ? -12.798 -17.111 9.255 1.00 76.00 154 ALA A C 1
ATOM 1275 O O . ALA A 1 154 ? -12.190 -17.151 8.178 1.00 76.00 154 ALA A O 1
ATOM 1276 N N . LEU A 1 155 ? -12.831 -18.144 10.094 1.00 76.44 155 LEU A N 1
ATOM 1277 C CA . LEU A 1 155 ? -12.165 -19.416 9.824 1.00 76.44 155 LEU A CA 1
ATOM 1278 C C . LEU A 1 155 ? -13.187 -20.408 9.280 1.00 76.44 155 LEU A C 1
ATOM 1280 O O . LEU A 1 155 ? -14.237 -20.623 9.885 1.00 76.44 155 LEU A O 1
ATOM 1284 N N . ALA A 1 156 ? -12.882 -21.004 8.128 1.00 77.25 156 ALA A N 1
ATOM 1285 C CA . ALA A 1 156 ? -13.669 -22.113 7.610 1.00 77.25 156 ALA A CA 1
ATOM 1286 C C . ALA A 1 156 ? -13.537 -23.307 8.567 1.00 77.25 156 ALA A C 1
ATOM 1288 O O . 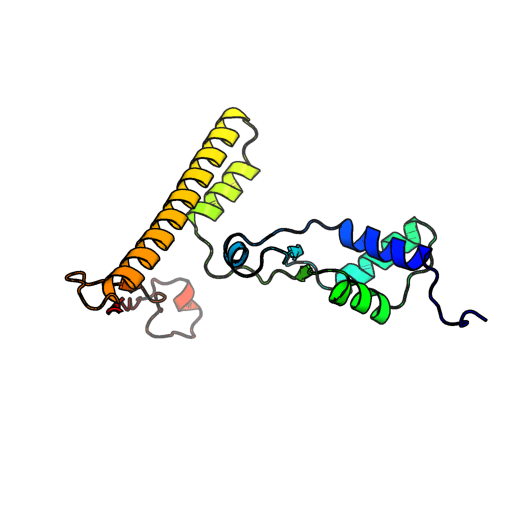ALA A 1 156 ? -12.424 -23.672 8.950 1.00 77.25 156 ALA A O 1
ATOM 1289 N N . PHE A 1 157 ? -14.666 -23.897 8.950 1.00 78.75 157 PHE A N 1
ATOM 1290 C CA . PHE A 1 157 ? -14.727 -25.045 9.842 1.00 78.75 157 PHE A CA 1
ATOM 1291 C C . PHE A 1 157 ? -15.770 -26.064 9.351 1.00 78.75 157 PHE A C 1
ATOM 1293 O O . PHE A 1 157 ? -16.867 -25.658 8.974 1.00 78.75 157 PHE A O 1
ATOM 1300 N N . PRO A 1 158 ? -15.479 -27.376 9.391 1.00 82.00 158 PRO A N 1
ATOM 1301 C CA . PRO A 1 158 ? -14.171 -27.965 9.681 1.00 82.00 158 PRO A CA 1
ATOM 1302 C C . PRO A 1 158 ? -13.149 -27.640 8.582 1.00 82.00 158 PRO A C 1
ATOM 1304 O O . PRO A 1 158 ? -13.511 -27.335 7.446 1.00 82.00 158 PRO A O 1
ATOM 1307 N N . THR A 1 159 ? -11.859 -27.714 8.910 1.00 74.12 159 THR A N 1
ATOM 1308 C CA . THR A 1 159 ? -10.795 -27.577 7.908 1.00 74.12 159 THR A CA 1
ATOM 1309 C C . THR A 1 159 ? -10.817 -28.800 6.996 1.00 74.12 159 THR A C 1
ATOM 1311 O O . THR A 1 159 ? -10.362 -29.878 7.376 1.00 74.12 159 THR A O 1
ATOM 1314 N N . LEU A 1 160 ? -11.364 -28.643 5.794 1.00 75.56 160 LEU A N 1
ATOM 1315 C CA . LEU A 1 160 ? -11.413 -29.701 4.791 1.00 75.56 160 LEU A CA 1
ATOM 1316 C C . LEU A 1 160 ? -10.210 -29.586 3.853 1.00 75.56 160 LEU A C 1
ATOM 1318 O O . LEU A 1 160 ? -9.942 -28.523 3.298 1.00 75.56 160 LEU A O 1
ATOM 1322 N N . THR A 1 161 ? -9.499 -30.693 3.649 1.00 73.81 161 THR A N 1
ATOM 1323 C CA . THR A 1 161 ? -8.367 -30.778 2.710 1.00 73.81 161 THR A CA 1
ATOM 1324 C C . THR A 1 161 ? -8.790 -31.207 1.304 1.00 73.81 161 THR A C 1
ATOM 1326 O O . THR A 1 161 ? -7.965 -31.233 0.393 1.00 73.81 161 THR A O 1
ATOM 1329 N N . CYS A 1 162 ? -10.068 -31.545 1.096 1.00 73.25 162 CYS A N 1
ATOM 1330 C CA . CYS A 1 162 ? -10.574 -31.965 -0.205 1.00 73.25 162 CYS A CA 1
ATOM 1331 C C . CYS A 1 162 ? -10.879 -30.757 -1.106 1.00 73.25 162 CYS A C 1
ATOM 1333 O O . CYS A 1 162 ? -11.481 -29.771 -0.684 1.00 73.25 162 CYS A O 1
ATOM 1335 N N . SER A 1 163 ? -10.516 -30.853 -2.386 1.00 68.25 163 SER A N 1
ATOM 1336 C CA . SER A 1 163 ? -10.718 -29.777 -3.370 1.00 68.25 163 SER A CA 1
ATOM 1337 C C . SER A 1 163 ? -12.193 -29.416 -3.583 1.00 68.25 163 SER A C 1
ATOM 1339 O O . SER A 1 163 ? -12.513 -28.269 -3.885 1.00 68.25 163 SER A O 1
ATOM 1341 N N . VAL A 1 164 ? -13.107 -30.367 -3.365 1.00 70.25 164 VAL A N 1
ATOM 1342 C CA . VAL A 1 164 ? -14.561 -30.160 -3.460 1.00 70.25 164 VAL A CA 1
ATOM 1343 C C . VAL A 1 164 ? -15.051 -29.086 -2.480 1.00 70.25 164 VAL A C 1
ATOM 1345 O O . VAL A 1 164 ? -16.011 -28.382 -2.789 1.00 70.25 164 VAL A O 1
ATOM 1348 N N . ALA A 1 165 ? -14.387 -28.911 -1.332 1.00 62.25 165 ALA A N 1
ATOM 1349 C CA . ALA A 1 165 ? -14.741 -27.889 -0.347 1.00 62.25 165 ALA A CA 1
ATOM 1350 C C . ALA A 1 165 ? -14.577 -26.456 -0.883 1.00 62.25 165 ALA A C 1
ATOM 1352 O O . ALA A 1 165 ? -15.300 -25.561 -0.461 1.00 62.25 165 ALA A O 1
ATOM 1353 N N . TYR A 1 166 ? -13.688 -26.235 -1.858 1.00 59.12 166 TYR A N 1
ATOM 1354 C CA . TYR A 1 166 ? -13.504 -24.920 -2.479 1.00 59.12 166 TYR A CA 1
ATOM 1355 C C . TYR A 1 166 ? -14.749 -24.453 -3.250 1.00 59.12 166 TYR A C 1
ATOM 1357 O O . TYR A 1 166 ? -15.063 -23.267 -3.272 1.00 59.12 166 TYR A O 1
ATOM 1365 N N . TYR A 1 167 ? -15.480 -25.394 -3.850 1.00 69.12 167 TYR A N 1
ATOM 1366 C CA . TYR A 1 167 ? -16.662 -25.115 -4.672 1.00 69.12 167 TYR A CA 1
ATOM 1367 C C . TYR A 1 167 ? -17.975 -25.197 -3.890 1.00 69.12 167 TYR A C 1
ATOM 1369 O O . TYR A 1 167 ? -19.051 -25.000 -4.456 1.00 69.12 167 TYR A O 1
ATOM 1377 N N . LYS A 1 168 ? -17.910 -25.514 -2.594 1.00 69.81 168 LYS A N 1
ATOM 1378 C CA . LYS A 1 168 ? -19.077 -25.622 -1.720 1.00 69.81 168 LYS A CA 1
ATOM 1379 C C . LYS A 1 168 ? -19.079 -24.500 -0.692 1.00 69.81 168 LYS A C 1
ATOM 1381 O O . LYS A 1 168 ? -18.063 -23.884 -0.386 1.00 69.81 168 LYS A O 1
ATOM 1386 N N . ARG A 1 169 ? -20.263 -24.227 -0.145 1.00 75.25 169 ARG A N 1
ATOM 1387 C CA . ARG A 1 169 ? -20.415 -23.258 0.937 1.00 75.25 169 ARG A CA 1
ATOM 13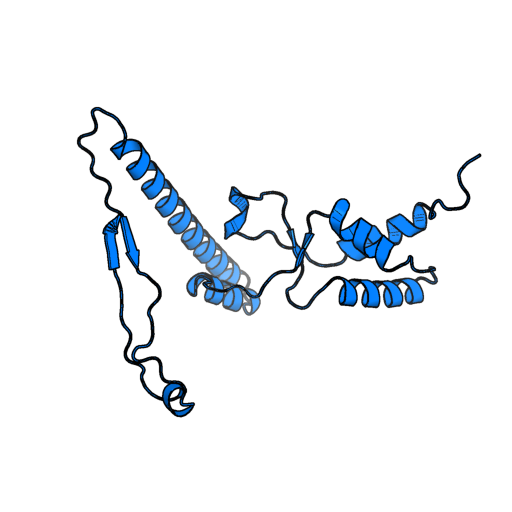88 C C . ARG A 1 169 ? -19.728 -23.800 2.189 1.00 75.25 169 ARG A C 1
ATOM 1390 O O . ARG A 1 169 ? -20.221 -24.748 2.794 1.00 75.25 169 ARG A O 1
ATOM 1397 N N . ASN A 1 170 ? -18.616 -23.184 2.572 1.00 76.31 170 ASN A N 1
ATOM 1398 C CA . ASN A 1 170 ? -17.961 -23.477 3.841 1.00 76.31 170 ASN A CA 1
ATOM 1399 C C . ASN A 1 170 ? -18.793 -22.921 5.003 1.00 76.31 170 ASN A C 1
ATOM 1401 O O . ASN A 1 170 ? -19.360 -21.828 4.908 1.00 76.31 170 ASN A O 1
ATOM 1405 N N . MET A 1 171 ? -18.859 -23.671 6.101 1.00 81.19 171 MET A N 1
ATOM 1406 C CA . MET A 1 171 ? -19.317 -23.137 7.380 1.00 81.19 171 MET A CA 1
ATOM 1407 C C . MET A 1 171 ? -18.177 -22.299 7.969 1.00 81.19 171 MET A C 1
ATOM 1409 O O . MET A 1 171 ? -17.020 -22.713 7.946 1.00 81.19 171 MET A O 1
ATOM 1413 N N . TYR A 1 172 ? -18.492 -21.096 8.444 1.00 82.69 172 TYR A N 1
ATOM 1414 C CA . TYR A 1 172 ? -17.516 -20.172 9.019 1.00 82.69 172 TYR A CA 1
ATOM 1415 C C . TYR A 1 172 ? -17.793 -19.978 10.501 1.00 82.69 172 TYR A C 1
ATOM 1417 O O . TYR A 1 172 ? -18.935 -19.746 10.899 1.00 82.69 172 TYR A O 1
ATOM 1425 N N . VAL A 1 173 ? -16.733 -20.046 11.300 1.00 83.06 173 VAL A N 1
ATOM 1426 C CA . VAL A 1 173 ? -16.764 -19.667 12.711 1.00 83.06 173 VAL A CA 1
ATOM 1427 C C . VAL A 1 173 ? -16.303 -18.219 12.819 1.00 83.06 173 VAL A C 1
ATOM 1429 O O . VAL A 1 173 ? -15.245 -17.848 12.303 1.00 83.06 173 VAL A O 1
ATOM 1432 N N . TYR A 1 174 ? -17.126 -17.408 13.479 1.00 84.94 174 TYR A N 1
ATOM 1433 C CA . TYR A 1 174 ? -16.854 -16.004 13.757 1.00 84.94 174 TYR A CA 1
ATOM 1434 C C . TYR A 1 174 ? -16.555 -15.858 15.242 1.00 84.94 174 TYR A C 1
ATOM 1436 O O . TYR A 1 174 ? -17.438 -16.051 16.076 1.00 84.94 174 TYR A O 1
ATOM 1444 N N . ASN A 1 175 ? -15.312 -15.510 15.562 1.00 82.69 175 ASN A N 1
ATOM 1445 C CA . ASN A 1 175 ? -14.910 -15.234 16.932 1.00 82.69 175 ASN A CA 1
ATOM 1446 C C . ASN A 1 175 ? -14.933 -13.724 17.170 1.00 82.69 175 ASN A C 1
ATOM 1448 O O . ASN A 1 175 ? -14.354 -12.956 16.397 1.00 82.69 175 ASN A O 1
ATOM 1452 N N . VAL A 1 176 ? -15.579 -13.317 18.259 1.00 84.50 176 VAL A N 1
ATOM 1453 C CA . VAL A 1 176 ? -15.600 -11.930 18.726 1.00 84.50 176 VAL A CA 1
ATOM 1454 C C . VAL A 1 176 ? -14.665 -11.824 19.926 1.00 84.50 176 VAL A C 1
ATOM 1456 O O . VAL A 1 176 ? -14.923 -12.422 20.969 1.00 84.50 176 VAL A O 1
ATOM 1459 N N . GLY A 1 177 ? -13.570 -11.087 19.770 1.00 81.38 177 GLY A N 1
ATOM 1460 C CA . GLY A 1 177 ? -12.694 -10.676 20.860 1.00 81.38 177 GLY A CA 1
ATOM 1461 C C . GLY A 1 177 ? -13.235 -9.414 21.530 1.00 81.38 177 GLY A C 1
ATOM 1462 O O . GLY A 1 177 ? -13.658 -8.484 20.847 1.00 81.38 177 GLY A O 1
ATOM 1463 N N . CYS A 1 178 ? -13.226 -9.381 22.860 1.00 84.19 178 CYS A N 1
ATOM 1464 C CA . CYS A 1 178 ? -13.545 -8.200 23.660 1.00 84.19 178 CYS A CA 1
ATOM 1465 C C . CYS A 1 178 ? -12.304 -7.842 24.486 1.00 84.19 178 CYS A C 1
ATOM 1467 O O . CYS A 1 178 ? -11.769 -8.713 25.180 1.00 84.19 178 CYS A O 1
ATOM 1469 N N . HIS A 1 179 ? -11.835 -6.601 24.368 1.00 76.00 179 HIS A N 1
ATOM 1470 C CA . HIS A 1 179 ? -10.623 -6.077 25.000 1.00 76.00 179 HIS A CA 1
ATOM 1471 C C . HIS A 1 179 ? -10.890 -4.753 25.707 1.00 76.00 179 HIS A C 1
ATOM 1473 O O . HIS A 1 179 ? -11.616 -3.908 25.121 1.00 76.00 179 HIS A O 1
#

Foldseek 3Di:
DPDPPDDDPVLVVLLVVLVVVFDWADDPVCCVVCVQAIEGELPDDLVNSLVVSVVVCVVVVHDHDDSVVSVVCCPPVHSYYYDDPDDPDDPLLVVLVVCLVPDPDPVVNVVSVVVNVVVVVVVVVVVVVLVVLVVQCPDPPHPGDRKDKDWDDWDFPPDDPDPVVVVDDTDTDIDIDID

Organism: NCBI:txid320908

Sequence (179 aa):
QPSANKIDDARLQIVRNHIESFPAYQSHYTRAHNPDRKYSSEYLNIRTLFNLYKVHCDNINAVPVSESKYRYIFNYEFNLHFHTPHKDTCAKCDIFKIKIAGCEDPQKKLELETSKELHLRKAELAREKLKQAKEDSKKGDSKVYALSFDLQKALAFPTLTCSVAYYKRNMYVYNVGCH

=== Feature glossary ===
Legend for the data blocks above and below:

— What the protein is —

The amino-acid sequence is the protein's primary structure: the linear order of residues from the N-terminus to the C-terminus, written in one-letter code. Everything else here — the 3D coordinates, the secondary structure, the domain annotations — is ultimately a consequence of this string.

Database cross-references. InterPro integrates a dozen domain/family signature databases into unified entries with residue-range hits. GO terms attach function/process/location labels with evidence codes. CATH codes position the fold in a four-level structural taxonomy. Organism is the NCBI-taxonomy species name.

— Where its atoms are —

The mmCIF block holds the 3D Cartesian coordinates of each backbone atom (N, Cα, C, O) in ångströms. mmCIF is the PDB's canonical archive format — a tagged-loop text representation of the atomic model.

The six renders are orthographic views along the three Cartesian axes in both directions. Representation (cartoon, sticks, or surface) and color scheme (sequence-rainbow or by-chain) vary across proteins so the training set covers all the common visualization conventions.

— Local backbone conformation —

Secondary structure is the local, repeating backbone conformation. DSSP classifies it into eight states by reading the hydrogen-bond network: three helix types (H, G, I), two β types (E, B), two non-regular types (T, S), and unstructured coil (-).

SS3 is a coarse helix/strand/coil call (letters a/b/c) made by the P-SEA algorithm from inter-Cα distances and dihedrals. It is less detailed than DSSP but needs only Cα positions.

Backbone dihedral angles. Every residue except chain termini has a φ (preceding-C → N → Cα → C) and a ψ (N → Cα → C → next-N). They are reported in degrees following the IUPAC sign convention. Secondary structure is essentially a statement about which (φ, ψ) basin each residue occupies.

— Global shape and packing —

The geometric summary reports three shape descriptors. Rg (radius of gyration) measures how spread out the Cα atoms are about their centre of mass; compact globular proteins have small Rg, elongated or unfolded ones large. Cα contacts (<8 Å, |i−j|>4) count long-range residue pairs in spatial proximity — high for tightly packed folds, near zero for rods or random coil. The bounding-box extents give the protein's footprint along x, y, z in Å.

Solvent accessibility: the surface area of each residue that a 1.4 Å water probe can touch, in Å². When only backbone atoms are present the absolute values are lower than full-atom SASA (side chains contribute most of the area) and are flagged as backbone-only.

Plot images: a contact map (which residues are close in 3D, as an N×N binary image), a Ramachandran scatter (backbone torsion angles, revealing secondary-structure composition at a glance), and — for AlphaFold structures — a PAE heatmap (pairwise prediction confidence).

— Structural neighborhood —

Foldseek's 3Di representation compresses backbone geometry into a per-residue letter drawn from a learned twenty-state alphabet. It captures the tertiary interaction pattern around each residue — which residues are packed against it in space, regardless of where they are in sequence.

Structural nearest neighbors (via Foldseek easy-search vs the PDB). Reported per hit: target PDB id, E-value, and alignment TM-score. A TM-score above ~0.5 is the conventional threshold for 'same fold'.

— Confidence and disorder —

pLDDT (predicted Local Distance Difference Test) is AlphaFold's per-residue confidence score, ranging from 0 to 100. Values above 90 indicate high confidence (typically well-packed cores); 70–90 is confident; 50–70 low confidence; below 50 usually means the region is disordered or the prediction is unreliable there. AlphaFold stores pLDDT in the mmCIF B-factor column.

For experimental (PDB) structures, the B-factor (temperature factor) quantifies the positional spread of each atom in the crystal — a combination of thermal vibration and static disorder — in units of Å². High B-factors mark flexible loops or poorly resolved regions; low B-factors mark the rigid, well-ordered core.

Predicted Aligned Error (PAE) is an AlphaFold confidence matrix: entry (i, j) is the expected error in the position of residue j, in ångströms, when the prediction is superimposed on the true structure at residue i. Low PAE within a block of residues means that block is internally rigid and well-predicted; high PAE between two blocks means their relative placement is uncertain even if each block individually is confident.